Protein AF-A0A7W9SXB4-F1 (afdb_monomer)

Solvent-accessible surface area (backbone atoms only — not comparable to full-atom values): 10216 Å² total; per-residue (Å²): 132,55,75,73,52,50,55,53,51,52,50,51,41,53,49,27,53,49,42,27,51,48,43,42,49,39,32,66,69,48,56,73,70,57,39,52,51,47,62,62,47,45,58,58,42,48,54,51,48,51,50,50,50,53,53,47,55,59,29,51,79,67,71,66,68,54,71,78,66,48,54,40,52,52,51,33,55,48,26,56,58,49,22,56,50,50,24,51,55,49,48,52,51,48,54,61,71,47,39,69,61,52,48,51,44,54,53,22,58,76,68,74,44,91,70,87,63,81,87,46,81,78,41,50,75,46,72,45,81,90,44,90,59,42,41,37,40,36,35,75,48,52,67,50,90,74,66,42,47,42,29,43,33,39,37,73,56,71,61,42,64,78,74,41,71,53,42,73,80,35,80,38,68,49,80,74,53,98,50,33,29,41,32,32,119

Organism: Armatimonas rosea (NCBI:txid685828)

Foldseek 3Di:
DDPVVVVVLVVLLCLLVVQLVLLQCQLVQDPPVSLVVSVVSNVVSVVVLVVLVVVQVVVVVVVNDDPSSVVSNVSNVCSNVVSVVSSVVVVLVVCVVCVVLVVVVVVCVVVVHDHDPPVVVQWDWDQPPVDPQKTKTWDQRGRDVVRKTWIKIFGNDPVCCVPHCVCVVFVDWAASDDRIITTTD

Sequence (185 aa):
MTPRQVSKFVLAYVVTVGYTIVMFLFGFQPGVVLQLWLMLLFPALVCYFLFAVVSLVRRWKRREISPALLAPLAIGLFGLVFAGRLGHDQRERYFLSILPQCQNVVDAVRKKQPYDLSFWRGSGIRVDEDQPGKVEILFLWGGGFPVKHDVLVYLEDAEEWKTGQFRRSWPSGYKLVDHWYVVWD

Structure (mmCIF, N/CA/C/O backbone):
data_AF-A0A7W9SXB4-F1
#
_entry.id   AF-A0A7W9SXB4-F1
#
loop_
_atom_site.group_PDB
_atom_site.id
_atom_site.type_symbol
_atom_site.label_atom_id
_atom_site.label_alt_id
_atom_site.label_comp_id
_atom_site.label_asym_id
_atom_site.label_entity_id
_atom_site.label_seq_id
_atom_site.pdbx_PDB_ins_code
_atom_site.Cartn_x
_atom_site.Cartn_y
_atom_site.Cartn_z
_atom_site.occupancy
_atom_site.B_iso_or_equiv
_atom_site.auth_seq_id
_atom_site.auth_comp_id
_atom_site.auth_asym_id
_atom_site.auth_atom_id
_atom_site.pdbx_PDB_model_num
ATOM 1 N N . MET A 1 1 ? -20.898 10.780 36.016 1.00 57.31 1 MET A N 1
ATOM 2 C CA . MET A 1 1 ? -19.645 10.026 35.778 1.00 57.31 1 MET A CA 1
ATOM 3 C C . MET A 1 1 ? -18.653 10.383 36.867 1.00 57.31 1 MET A C 1
ATOM 5 O O . MET A 1 1 ? -18.520 11.559 37.171 1.00 57.31 1 MET A O 1
ATOM 9 N N . THR A 1 2 ? -17.976 9.405 37.464 1.00 72.19 2 THR A N 1
ATOM 10 C CA . THR A 1 2 ? -16.901 9.679 38.433 1.00 72.19 2 THR A CA 1
ATOM 11 C C . THR A 1 2 ? -15.610 10.103 37.708 1.00 72.19 2 THR A C 1
ATOM 13 O O . THR A 1 2 ? -15.424 9.716 36.550 1.00 72.19 2 THR A O 1
ATOM 16 N N . PRO A 1 3 ? -14.669 10.824 38.353 1.00 72.62 3 PRO A N 1
ATOM 17 C CA . PRO A 1 3 ? -13.394 11.228 37.732 1.00 72.62 3 PRO A CA 1
ATOM 18 C C . PRO A 1 3 ? -12.621 10.045 37.117 1.00 72.62 3 PRO A C 1
ATOM 20 O O . PRO A 1 3 ? -12.019 10.136 36.048 1.00 72.62 3 PRO A O 1
ATOM 23 N N . ARG A 1 4 ? -12.732 8.873 37.754 1.00 68.12 4 ARG A N 1
ATOM 24 C CA . ARG A 1 4 ? -12.134 7.606 37.313 1.00 68.12 4 ARG A CA 1
ATOM 25 C C . ARG A 1 4 ? -12.788 7.028 36.048 1.00 68.12 4 ARG A C 1
ATOM 27 O O . ARG A 1 4 ? -12.130 6.306 35.305 1.00 68.12 4 ARG A O 1
ATOM 34 N N . GLN A 1 5 ? -14.071 7.306 35.805 1.00 64.69 5 GLN A N 1
ATOM 35 C CA . GLN A 1 5 ? -14.781 6.917 34.577 1.00 64.69 5 GLN A CA 1
ATOM 36 C C . GLN A 1 5 ? -14.432 7.847 33.410 1.00 64.69 5 GLN A C 1
ATOM 38 O O . GLN A 1 5 ? -14.244 7.358 32.299 1.00 64.69 5 GLN A O 1
ATOM 43 N N . VAL A 1 6 ? -14.271 9.149 33.673 1.00 69.12 6 VAL A N 1
ATOM 44 C CA . VAL A 1 6 ? -13.842 10.139 32.670 1.00 69.12 6 VAL A CA 1
ATOM 45 C C . VAL A 1 6 ? -12.430 9.823 32.170 1.00 69.12 6 VAL A C 1
ATOM 47 O O . VAL A 1 6 ? -12.222 9.720 30.968 1.00 69.12 6 VAL A O 1
ATOM 50 N N . SER A 1 7 ? -11.483 9.548 33.073 1.00 71.31 7 SER A N 1
ATOM 51 C CA . SER A 1 7 ? -10.105 9.181 32.704 1.00 71.31 7 SER A CA 1
ATOM 52 C C . SER A 1 7 ? -10.030 7.928 31.813 1.00 71.31 7 SER A C 1
ATOM 54 O O . SER A 1 7 ? -9.315 7.918 30.813 1.00 71.31 7 SER A O 1
ATOM 56 N N . LYS A 1 8 ? -10.826 6.889 32.110 1.00 68.81 8 LYS A N 1
ATOM 57 C CA . LYS A 1 8 ? -10.895 5.667 31.285 1.00 68.81 8 LYS A CA 1
ATOM 58 C C . LYS A 1 8 ? -11.505 5.920 29.907 1.00 68.81 8 LYS A C 1
ATOM 60 O O . LYS A 1 8 ? -11.070 5.316 28.933 1.00 68.81 8 LYS A O 1
ATOM 65 N N . PHE A 1 9 ? -12.509 6.790 29.836 1.00 68.88 9 PHE A N 1
ATOM 66 C CA . PHE A 1 9 ? -13.157 7.168 28.584 1.00 68.88 9 PHE A CA 1
ATOM 67 C C . PHE A 1 9 ? -12.217 7.979 27.683 1.00 68.88 9 PHE A C 1
ATOM 69 O O . PHE A 1 9 ? -12.062 7.648 26.511 1.00 68.88 9 PHE A O 1
ATOM 76 N N . VAL A 1 10 ? -11.523 8.973 28.247 1.00 75.31 10 VAL A N 1
ATOM 77 C CA . VAL A 1 10 ? -10.520 9.774 27.530 1.00 75.31 10 VAL A CA 1
ATOM 78 C C . VAL A 1 10 ? -9.392 8.886 27.006 1.00 75.31 10 VAL A C 1
ATOM 80 O O . VAL A 1 10 ? -9.040 8.987 25.836 1.00 75.31 10 VAL A O 1
ATOM 83 N N . LEU A 1 11 ? -8.879 7.960 27.823 1.00 77.25 11 LEU A N 1
ATOM 84 C CA .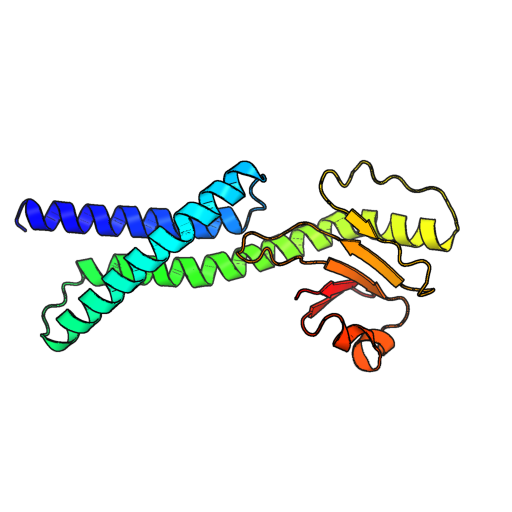 LEU A 1 11 ? -7.832 7.030 27.395 1.00 77.25 11 LEU A CA 1
ATOM 85 C C . LEU A 1 11 ? -8.291 6.141 26.228 1.00 77.25 11 LEU A C 1
ATOM 87 O O . LEU A 1 11 ? -7.573 6.017 25.241 1.00 77.25 11 LEU A O 1
ATOM 91 N N . ALA A 1 12 ? -9.494 5.564 26.304 1.00 70.44 12 ALA A N 1
ATOM 92 C CA . ALA A 1 12 ? -10.036 4.738 25.225 1.00 70.44 12 ALA A CA 1
ATOM 93 C C . ALA A 1 12 ? -10.213 5.534 23.922 1.00 70.44 12 ALA A C 1
ATOM 95 O O . ALA A 1 12 ? -9.923 5.021 22.841 1.00 70.44 12 ALA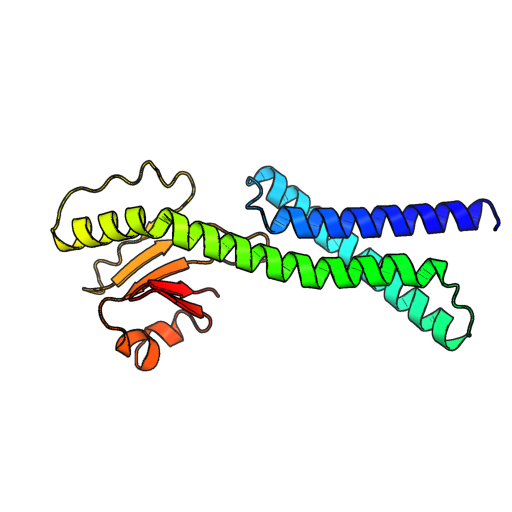 A O 1
ATOM 96 N N . TYR A 1 13 ? -10.648 6.791 24.023 1.00 75.81 13 TYR A N 1
ATOM 97 C CA . TYR A 1 13 ? -10.804 7.674 22.872 1.00 75.81 13 TYR A CA 1
ATOM 98 C C . TYR A 1 13 ? -9.453 8.033 22.243 1.00 75.81 13 TYR A C 1
ATOM 100 O O . TYR A 1 13 ? -9.283 7.866 21.040 1.00 75.81 13 TYR A O 1
ATOM 108 N N . VAL A 1 14 ? -8.468 8.436 23.054 1.00 79.25 14 VAL A N 1
ATOM 109 C CA . VAL A 1 14 ? -7.103 8.742 22.595 1.00 79.25 14 VAL A CA 1
ATOM 110 C C . VAL A 1 14 ? -6.464 7.530 21.924 1.00 79.25 14 VAL A C 1
ATOM 112 O O . VAL A 1 14 ? -5.887 7.667 20.852 1.00 79.25 14 VAL A O 1
ATOM 115 N N . VAL A 1 15 ? -6.609 6.336 22.505 1.00 74.56 15 VAL A N 1
ATOM 116 C CA . VAL A 1 15 ? -6.057 5.107 21.918 1.00 74.56 15 VAL A CA 1
ATOM 117 C C . VAL A 1 15 ? -6.756 4.747 20.610 1.00 74.56 15 VAL A C 1
ATOM 119 O O . VAL A 1 15 ? -6.087 4.371 19.657 1.00 74.56 15 VAL A O 1
ATOM 122 N N . THR A 1 16 ? -8.077 4.898 20.528 1.00 71.44 16 THR A N 1
ATOM 123 C CA . THR A 1 16 ? -8.828 4.618 19.295 1.00 71.44 16 THR A CA 1
ATOM 124 C C . THR A 1 16 ? -8.459 5.601 18.187 1.00 71.44 16 THR A C 1
ATOM 126 O O . THR A 1 16 ? -8.175 5.190 17.068 1.00 71.44 16 THR A O 1
ATOM 129 N N . VAL A 1 17 ? -8.437 6.900 18.487 1.00 75.44 17 VAL A N 1
ATOM 130 C CA . VAL A 1 17 ? -8.060 7.933 17.516 1.00 75.44 17 VAL A CA 1
ATOM 131 C C . VAL A 1 17 ? -6.601 7.759 17.100 1.00 75.44 17 VAL A C 1
ATOM 133 O O . VAL A 1 17 ? -6.305 7.800 15.910 1.00 75.44 17 VAL A O 1
ATOM 136 N N . GLY A 1 18 ? -5.704 7.488 18.052 1.00 72.12 18 GLY A N 1
ATOM 137 C CA . GLY A 1 18 ? -4.302 7.177 17.782 1.00 72.12 18 GLY A CA 1
ATOM 138 C C . GLY A 1 18 ? -4.143 5.939 16.901 1.00 72.12 18 GLY A C 1
ATOM 139 O O . GLY A 1 18 ? -3.409 5.988 15.923 1.00 72.12 18 GLY A O 1
ATOM 140 N N . TYR A 1 19 ? -4.890 4.867 17.180 1.00 70.06 19 TYR A N 1
ATOM 141 C CA . TYR A 1 19 ? -4.966 3.672 16.339 1.00 70.06 19 TYR A CA 1
ATOM 142 C C . TYR A 1 19 ? -5.404 4.000 14.917 1.00 70.06 19 TYR A C 1
ATOM 144 O O . TYR A 1 19 ? -4.712 3.628 13.973 1.00 70.06 19 TYR A O 1
ATOM 152 N N . THR A 1 20 ? -6.492 4.748 14.755 1.00 67.56 20 THR A N 1
ATOM 153 C CA . THR A 1 20 ? -6.984 5.155 13.441 1.00 67.56 20 THR A CA 1
ATOM 154 C C . THR A 1 20 ? -5.935 5.984 12.701 1.00 67.56 20 THR A C 1
ATOM 156 O O . THR A 1 20 ? -5.593 5.642 11.575 1.00 67.56 20 THR A O 1
ATOM 159 N N . ILE A 1 21 ? -5.343 7.005 13.330 1.00 73.69 21 IL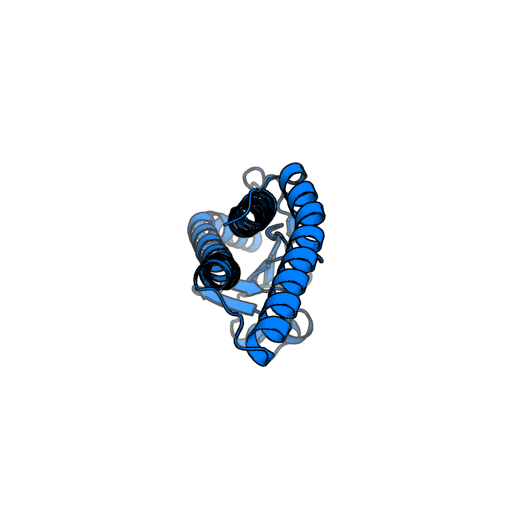E A N 1
ATOM 160 C CA . ILE A 1 21 ? -4.279 7.826 12.724 1.00 73.69 21 ILE A CA 1
ATOM 161 C C . ILE A 1 21 ? -3.088 6.961 12.298 1.00 73.69 21 ILE A C 1
ATOM 163 O O . ILE A 1 21 ? -2.594 7.114 11.186 1.00 73.69 21 ILE A O 1
ATOM 167 N N . VAL A 1 22 ? -2.651 6.025 13.144 1.00 69.56 22 VAL A N 1
ATOM 168 C CA . VAL A 1 22 ? -1.564 5.087 12.827 1.00 69.56 22 VAL A CA 1
ATOM 169 C C . VAL A 1 22 ? -1.923 4.218 11.619 1.00 69.56 22 VAL A C 1
ATOM 171 O O . VAL A 1 22 ? -1.093 4.083 10.722 1.00 69.56 22 VAL A O 1
ATOM 174 N N . MET A 1 23 ? -3.155 3.690 11.541 1.00 65.56 23 MET A N 1
ATOM 175 C CA . MET A 1 23 ? -3.626 2.950 10.359 1.00 65.56 23 MET A CA 1
ATOM 176 C C . MET A 1 23 ? -3.567 3.815 9.100 1.00 65.56 23 MET A C 1
ATOM 178 O O . MET A 1 23 ? -3.090 3.367 8.062 1.00 65.56 23 MET A O 1
ATOM 182 N N . PHE A 1 24 ? -4.048 5.057 9.190 1.00 67.12 24 PHE A N 1
ATOM 183 C CA . PHE A 1 24 ? -4.023 5.991 8.072 1.00 67.12 24 PHE A CA 1
ATOM 184 C C . PHE A 1 24 ? -2.590 6.245 7.613 1.00 67.12 24 PHE A C 1
ATOM 186 O O . PHE A 1 24 ? -2.313 6.087 6.432 1.00 67.12 24 PHE A O 1
ATOM 193 N N . LEU A 1 25 ? -1.672 6.566 8.528 1.00 67.50 25 LEU A N 1
ATOM 194 C CA . LEU A 1 25 ? -0.274 6.860 8.203 1.00 67.50 25 LEU A CA 1
ATOM 195 C C . LEU A 1 25 ? 0.443 5.689 7.523 1.00 67.50 25 LEU A C 1
ATOM 197 O O . LEU A 1 25 ? 1.275 5.926 6.652 1.00 67.50 25 LEU A O 1
ATOM 201 N N . PHE A 1 26 ? 0.096 4.442 7.849 1.00 64.19 26 PHE A N 1
ATOM 202 C CA . PHE A 1 26 ? 0.609 3.279 7.120 1.00 64.19 26 PHE A CA 1
ATOM 203 C C . PHE A 1 26 ? 0.211 3.258 5.638 1.00 64.19 26 PHE A C 1
ATOM 205 O O . PHE A 1 26 ? 0.968 2.738 4.819 1.00 64.19 26 PHE A O 1
ATOM 212 N N . GLY A 1 27 ? -0.934 3.843 5.280 1.00 59.16 27 GLY A N 1
ATOM 213 C CA . GLY A 1 27 ? -1.400 3.942 3.898 1.00 59.16 27 GLY A CA 1
ATOM 214 C C . GLY A 1 27 ? -0.626 4.943 3.029 1.00 59.16 27 GLY A C 1
ATOM 215 O O . GLY A 1 27 ? -0.679 4.827 1.811 1.00 59.16 27 GLY A O 1
ATOM 216 N N . PHE A 1 28 ? 0.121 5.886 3.621 1.00 63.34 28 PHE A N 1
ATOM 217 C CA . PHE A 1 28 ? 0.757 7.019 2.919 1.00 63.34 28 PHE A CA 1
ATOM 218 C C . PHE A 1 28 ? 2.265 6.846 2.652 1.00 63.34 28 PHE A C 1
ATOM 220 O O . PHE A 1 28 ? 2.982 7.837 2.547 1.00 63.34 28 PHE A O 1
ATOM 227 N N . GLN A 1 29 ? 2.769 5.611 2.554 1.00 59.72 29 GLN A N 1
ATOM 228 C CA . GLN A 1 29 ? 4.203 5.341 2.336 1.00 59.72 29 GLN A CA 1
ATOM 229 C C . GLN A 1 29 ? 5.100 6.068 3.370 1.00 59.72 29 GLN A C 1
ATOM 231 O O . GLN A 1 29 ?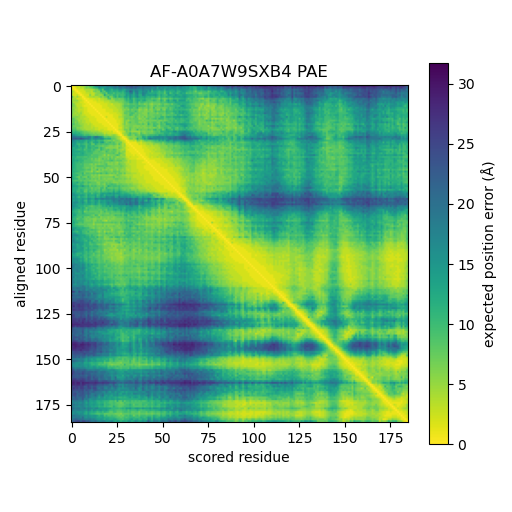 5.927 6.912 3.015 1.00 59.72 29 GLN A O 1
ATOM 236 N N . PRO A 1 30 ? 4.925 5.794 4.677 1.00 57.44 30 PRO A N 1
ATOM 237 C CA . PRO A 1 30 ? 5.721 6.450 5.703 1.00 57.44 30 PRO A CA 1
ATOM 238 C C . PRO A 1 30 ? 7.204 6.137 5.476 1.00 57.44 30 PRO A C 1
ATOM 240 O O . PRO A 1 30 ? 7.561 4.993 5.203 1.00 57.44 30 PRO A O 1
ATOM 243 N N . GLY A 1 31 ? 8.081 7.137 5.610 1.00 60.78 31 GLY A N 1
ATOM 244 C CA . GLY A 1 31 ? 9.525 6.893 5.555 1.00 60.78 31 GLY A CA 1
ATOM 245 C C . GLY A 1 31 ? 9.947 5.813 6.563 1.00 60.78 31 GLY A C 1
ATOM 246 O O . GLY A 1 31 ? 9.297 5.651 7.596 1.00 60.78 31 GLY A O 1
ATOM 247 N N . VAL A 1 32 ? 11.049 5.102 6.292 1.00 61.50 32 VAL A N 1
ATOM 248 C CA . VAL A 1 32 ? 11.501 3.904 7.040 1.00 61.50 32 VAL A CA 1
ATOM 249 C C . VAL A 1 32 ? 11.417 4.068 8.565 1.00 61.50 32 VAL A C 1
ATOM 251 O O . VAL A 1 32 ? 10.932 3.186 9.268 1.00 61.50 32 VAL A O 1
ATOM 254 N N . VAL A 1 33 ? 11.836 5.222 9.091 1.00 64.75 33 VAL A N 1
ATOM 255 C CA . VAL A 1 33 ? 11.798 5.517 10.533 1.00 64.75 33 VAL A CA 1
ATOM 256 C C . VAL A 1 33 ? 10.365 5.588 11.064 1.00 64.75 33 VAL A C 1
ATOM 258 O O . VAL A 1 33 ? 10.051 4.972 12.080 1.00 64.75 33 VAL A O 1
ATOM 261 N N . LEU A 1 34 ? 9.485 6.319 10.377 1.00 68.81 34 LEU A N 1
ATOM 262 C CA . LEU A 1 34 ? 8.077 6.421 10.756 1.00 68.81 34 LEU A CA 1
ATOM 263 C C . LEU A 1 34 ? 7.399 5.051 10.645 1.00 68.81 34 LEU A C 1
ATOM 265 O O . LEU A 1 34 ? 6.645 4.673 11.532 1.00 68.81 34 LEU A O 1
ATOM 269 N N . GLN A 1 35 ? 7.728 4.270 9.618 1.00 66.31 35 GLN A N 1
ATOM 270 C CA . GLN A 1 35 ? 7.225 2.912 9.451 1.00 66.31 35 GLN A CA 1
ATOM 271 C C . GLN A 1 35 ? 7.597 2.005 10.633 1.00 66.31 35 GLN A C 1
ATOM 273 O O . GLN A 1 35 ? 6.718 1.342 11.179 1.00 66.31 35 GLN A O 1
ATOM 278 N N . LEU A 1 36 ? 8.857 2.019 11.082 1.00 67.75 36 LEU A N 1
ATOM 279 C CA . LEU A 1 36 ? 9.300 1.245 12.249 1.00 67.75 36 LEU A CA 1
ATOM 280 C C . LEU A 1 36 ? 8.550 1.649 13.527 1.00 67.75 36 LEU A C 1
ATOM 282 O O . LEU A 1 36 ? 8.108 0.785 14.286 1.00 67.75 36 LEU A O 1
ATOM 286 N N . TRP A 1 37 ? 8.344 2.950 13.745 1.00 70.12 37 TRP A N 1
ATOM 287 C CA . TRP A 1 37 ? 7.546 3.441 14.872 1.00 70.12 37 TRP A CA 1
ATOM 288 C C . TRP A 1 37 ? 6.101 2.958 14.813 1.00 70.12 37 TRP A C 1
ATOM 290 O O . TRP A 1 37 ? 5.573 2.454 15.805 1.00 70.12 37 TRP A O 1
ATOM 300 N N . LEU A 1 38 ? 5.465 3.071 13.648 1.00 70.06 38 LEU A N 1
ATOM 301 C CA . LEU A 1 38 ? 4.101 2.598 13.453 1.00 70.06 38 LEU A CA 1
ATOM 30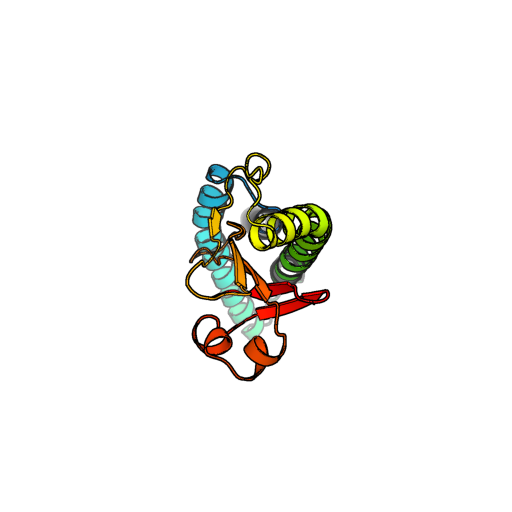2 C C . LEU A 1 38 ? 4.015 1.075 13.666 1.00 70.06 38 LEU A C 1
ATOM 304 O O . LEU A 1 38 ? 3.050 0.607 14.263 1.00 70.06 38 LEU A O 1
ATOM 308 N N . MET A 1 39 ? 5.033 0.303 13.262 1.00 68.25 39 MET A N 1
ATOM 309 C CA . MET A 1 39 ? 5.101 -1.153 13.475 1.00 68.25 39 MET A CA 1
ATOM 310 C C . MET A 1 39 ? 5.243 -1.539 14.948 1.00 68.25 39 MET A C 1
ATOM 312 O O . MET A 1 39 ? 4.698 -2.561 15.349 1.00 68.25 39 MET A O 1
ATOM 316 N N . LEU A 1 40 ? 5.927 -0.737 15.765 1.00 73.38 40 LEU A N 1
ATOM 317 C CA . LEU A 1 40 ? 5.994 -0.949 17.216 1.00 73.38 40 LEU A CA 1
ATOM 318 C C . LEU A 1 40 ? 4.680 -0.570 17.910 1.00 73.38 40 LEU A C 1
ATOM 320 O O . LEU A 1 40 ? 4.238 -1.247 18.839 1.00 73.38 40 LEU A O 1
ATOM 324 N N . LEU A 1 41 ? 4.040 0.507 17.454 1.00 73.44 41 LEU A N 1
ATOM 325 C CA . LEU A 1 41 ? 2.795 1.008 18.035 1.00 73.44 41 LEU A CA 1
ATOM 326 C C . LEU A 1 41 ? 1.589 0.143 17.660 1.00 73.44 41 LEU A C 1
ATOM 328 O O . LEU A 1 41 ? 0.685 -0.037 18.475 1.00 73.44 41 LEU A O 1
ATOM 332 N N . PHE A 1 42 ? 1.575 -0.425 16.456 1.00 72.00 42 PHE A N 1
ATOM 333 C CA . PHE A 1 42 ? 0.450 -1.194 15.933 1.00 72.00 42 PHE A CA 1
ATOM 334 C C . PHE A 1 42 ? 0.051 -2.378 16.832 1.00 72.00 42 PHE A C 1
ATOM 336 O O . PHE A 1 42 ? -1.112 -2.421 17.233 1.00 72.00 42 PHE A O 1
ATOM 343 N N . PRO A 1 43 ? 0.954 -3.293 17.244 1.00 73.31 43 PRO A N 1
ATOM 344 C CA . PRO A 1 43 ? 0.604 -4.400 18.130 1.00 73.31 43 PRO A CA 1
ATOM 345 C C . PRO A 1 43 ? 0.063 -3.921 19.475 1.00 73.31 43 PRO A C 1
ATOM 347 O O . PRO A 1 43 ? -0.915 -4.472 19.972 1.00 73.31 43 PRO A O 1
ATOM 350 N N . ALA A 1 44 ? 0.657 -2.872 20.053 1.00 76.12 44 ALA A N 1
ATOM 351 C CA . ALA A 1 44 ? 0.206 -2.317 21.326 1.00 76.12 44 ALA A CA 1
ATOM 352 C C . ALA A 1 44 ? -1.227 -1.770 21.220 1.00 76.12 44 ALA A C 1
ATOM 354 O O . ALA A 1 44 ? -2.073 -2.047 22.075 1.00 76.12 44 ALA A O 1
ATOM 355 N N . LEU A 1 45 ? -1.518 -1.051 20.134 1.00 73.12 45 LEU A N 1
ATOM 356 C CA . LEU A 1 45 ? -2.837 -0.492 19.859 1.00 73.12 45 LEU A CA 1
ATOM 357 C C . LEU A 1 45 ? -3.864 -1.588 19.535 1.00 73.12 45 LEU A C 1
ATOM 359 O O . LEU A 1 45 ? -4.983 -1.526 20.040 1.00 73.12 45 LEU A O 1
ATOM 363 N N . VAL A 1 46 ? -3.485 -2.628 18.784 1.00 75.56 46 VAL A N 1
ATOM 364 C CA . VAL A 1 46 ? -4.344 -3.791 18.497 1.00 75.56 46 VAL A CA 1
ATOM 365 C C . VAL A 1 46 ? -4.655 -4.578 19.767 1.00 75.56 46 VAL A C 1
ATOM 367 O O . VAL A 1 46 ? -5.818 -4.881 20.021 1.00 75.56 46 VAL A O 1
ATOM 370 N N . CYS A 1 47 ? -3.660 -4.872 20.607 1.00 80.94 47 CYS A N 1
ATOM 371 C CA . CYS A 1 47 ? -3.868 -5.556 21.885 1.00 80.94 47 CYS A CA 1
ATOM 372 C C . CYS A 1 47 ? -4.826 -4.772 22.788 1.00 80.94 47 CYS A C 1
ATOM 374 O O . CYS A 1 47 ? -5.745 -5.349 23.376 1.00 80.94 47 CYS A O 1
ATOM 376 N N . TYR A 1 48 ? -4.655 -3.450 22.864 1.00 77.38 48 TYR A N 1
ATOM 377 C CA . TYR A 1 48 ? -5.559 -2.592 23.623 1.00 77.38 48 TYR A CA 1
ATOM 378 C C . TYR A 1 48 ? -6.971 -2.572 23.025 1.00 77.38 48 TYR A C 1
ATOM 380 O O . TYR A 1 48 ? -7.957 -2.680 23.757 1.00 77.38 48 TYR A O 1
ATOM 388 N N . PHE A 1 49 ? -7.085 -2.482 21.699 1.00 74.50 49 PHE A N 1
ATOM 389 C CA . PHE A 1 49 ? -8.363 -2.519 20.997 1.00 74.50 49 PHE A CA 1
ATOM 390 C C . PHE A 1 49 ? -9.101 -3.845 21.235 1.00 74.50 49 PHE A C 1
ATOM 392 O O . PHE A 1 49 ? -10.270 -3.838 21.617 1.00 74.50 49 PHE A O 1
ATOM 399 N N . LEU A 1 50 ? -8.414 -4.985 21.121 1.00 79.94 50 LEU A N 1
ATOM 400 C CA . LEU A 1 50 ? -8.973 -6.306 21.422 1.00 79.94 50 LEU A CA 1
ATOM 401 C C . LEU A 1 50 ? -9.408 -6.414 22.885 1.00 79.94 50 LEU A C 1
ATOM 403 O O . LEU A 1 50 ? -10.496 -6.915 23.175 1.00 79.94 50 LEU A O 1
ATOM 407 N N . PHE A 1 51 ? -8.609 -5.896 23.817 1.00 81.19 51 PHE A N 1
ATOM 408 C CA . PHE A 1 51 ? -8.988 -5.836 25.226 1.00 81.19 51 PHE A CA 1
ATOM 409 C C . PHE A 1 51 ? -10.261 -4.999 25.444 1.00 81.19 51 PHE A C 1
ATOM 411 O O . PHE A 1 51 ? -11.141 -5.397 26.219 1.00 81.19 51 PHE A O 1
ATOM 418 N N . ALA A 1 52 ? -10.395 -3.870 24.742 1.00 77.44 52 ALA A N 1
ATOM 419 C CA . ALA A 1 52 ? -11.588 -3.031 24.775 1.00 77.44 52 ALA A CA 1
ATOM 420 C C . ALA A 1 52 ? -12.814 -3.759 24.194 1.00 77.44 52 ALA A C 1
ATOM 422 O O . ALA A 1 52 ? -13.868 -3.757 24.834 1.00 77.44 52 ALA A O 1
ATOM 423 N N . VAL A 1 53 ? -12.668 -4.460 23.060 1.00 78.00 53 VAL A N 1
ATOM 424 C CA . VAL A 1 53 ? -13.714 -5.312 22.462 1.00 78.00 53 VAL A CA 1
ATOM 425 C C . VAL A 1 53 ? -14.164 -6.389 23.447 1.00 78.00 53 VAL A C 1
ATOM 427 O O . VAL A 1 53 ? -15.354 -6.502 23.737 1.00 78.00 53 VAL A O 1
ATOM 430 N N . VAL A 1 54 ? -13.233 -7.156 24.020 1.00 82.56 54 VAL A N 1
ATOM 431 C CA . VAL A 1 54 ? -13.549 -8.235 24.973 1.00 82.56 54 VAL A CA 1
ATOM 432 C C . VAL A 1 54 ? -14.259 -7.682 26.207 1.00 82.56 54 VAL A C 1
ATOM 434 O O . VAL A 1 54 ? -15.250 -8.250 26.674 1.00 82.56 54 VAL A O 1
ATOM 437 N N . SER A 1 55 ? -13.782 -6.553 26.729 1.00 77.06 55 SER A N 1
ATOM 438 C CA . SER A 1 55 ? -14.403 -5.869 27.864 1.00 77.06 55 SER A CA 1
ATOM 439 C C . SER A 1 55 ? -15.825 -5.412 27.541 1.00 77.06 55 SER A C 1
ATOM 441 O O . SER A 1 55 ? -16.723 -5.572 28.372 1.00 77.06 55 SER A O 1
ATOM 443 N N . LEU A 1 56 ? -16.050 -4.893 26.333 1.00 73.81 56 LEU A N 1
ATOM 444 C CA . LEU A 1 56 ? -17.371 -4.496 25.866 1.00 73.81 56 LEU A CA 1
ATOM 445 C C . LEU A 1 56 ? -18.299 -5.704 25.716 1.00 73.81 56 LEU A C 1
ATOM 447 O O . LEU A 1 56 ? -19.411 -5.659 26.228 1.00 73.81 56 LEU A O 1
ATOM 451 N N . VAL A 1 57 ? -17.847 -6.803 25.105 1.00 79.00 57 VAL A N 1
ATOM 452 C CA . VAL A 1 57 ? -18.640 -8.038 24.947 1.00 79.00 57 VAL A CA 1
ATOM 453 C C . VAL A 1 57 ? -19.057 -8.604 26.307 1.00 79.00 57 VAL A C 1
ATOM 455 O O . VAL A 1 57 ? -20.205 -9.011 26.497 1.00 79.00 57 VAL A O 1
ATOM 458 N N . ARG A 1 58 ? -18.159 -8.583 27.300 1.00 78.44 58 ARG A N 1
ATOM 459 C CA . ARG A 1 58 ? -18.485 -8.997 28.676 1.00 78.44 58 ARG A CA 1
ATOM 460 C C . ARG A 1 58 ? -19.558 -8.107 29.310 1.00 78.44 58 ARG A C 1
ATOM 462 O O . ARG A 1 58 ? -20.431 -8.626 30.001 1.00 78.44 58 ARG A O 1
ATOM 469 N N . ARG A 1 59 ? -19.521 -6.793 29.065 1.00 74.88 59 ARG A N 1
ATOM 470 C CA . ARG A 1 59 ? -20.538 -5.837 29.545 1.00 74.88 59 ARG A CA 1
ATOM 471 C C . ARG A 1 59 ? -21.848 -5.917 28.767 1.00 74.88 59 ARG A C 1
ATOM 473 O O . ARG A 1 59 ? -22.904 -5.748 29.368 1.00 74.88 59 ARG A O 1
ATOM 480 N N . TRP A 1 60 ? -21.796 -6.266 27.480 1.00 73.31 60 TRP A N 1
ATOM 481 C CA . TRP A 1 60 ? -22.972 -6.562 26.659 1.00 73.31 60 TRP A CA 1
ATOM 482 C C . TRP A 1 60 ? -23.798 -7.678 27.278 1.00 73.31 60 TRP A C 1
ATOM 484 O O . TRP A 1 60 ? -25.000 -7.523 27.482 1.00 73.31 60 TRP A O 1
ATOM 494 N N . LYS A 1 61 ? -23.139 -8.776 27.672 1.00 70.69 61 LYS A N 1
ATOM 495 C CA . LYS A 1 61 ? -23.797 -9.899 28.357 1.00 70.69 61 LYS A CA 1
ATOM 496 C C . LYS A 1 61 ? -24.468 -9.497 29.675 1.00 70.69 61 LYS A C 1
ATOM 498 O O . LYS A 1 61 ? -25.408 -10.159 30.094 1.00 70.69 61 LYS A O 1
ATOM 503 N N . ARG A 1 62 ? -24.015 -8.410 30.306 1.00 78.25 62 ARG A N 1
ATOM 504 C CA . ARG A 1 62 ? -24.583 -7.859 31.546 1.00 78.25 62 ARG A CA 1
ATOM 505 C C . ARG A 1 62 ? -25.610 -6.742 31.310 1.00 78.25 62 ARG A C 1
ATOM 507 O O . ARG A 1 62 ? -26.140 -6.218 32.277 1.00 78.25 62 ARG A O 1
ATOM 514 N N . ARG A 1 63 ? -25.907 -6.383 30.050 1.00 71.81 63 ARG A N 1
ATOM 515 C CA . ARG A 1 63 ? -26.745 -5.228 29.650 1.00 71.81 63 ARG A CA 1
ATOM 516 C C . ARG A 1 63 ? -26.246 -3.866 30.167 1.00 71.81 63 ARG A C 1
ATOM 518 O O . ARG A 1 63 ? -26.996 -2.900 30.204 1.00 71.81 63 ARG A O 1
ATOM 525 N N . GLU A 1 64 ? -24.961 -3.756 30.496 1.00 72.12 64 GLU A N 1
ATOM 526 C CA . GLU A 1 64 ? -24.335 -2.547 31.058 1.00 72.12 64 GLU A CA 1
ATOM 527 C C . GLU A 1 64 ? -23.589 -1.728 29.987 1.00 72.12 64 GLU A C 1
ATOM 529 O O . GLU A 1 64 ? -22.461 -1.265 30.199 1.00 72.12 64 GLU A O 1
ATOM 534 N N . ILE A 1 65 ? -24.159 -1.587 28.788 1.00 66.81 65 ILE A N 1
ATOM 535 C CA . ILE A 1 65 ? -23.482 -0.852 27.713 1.00 66.81 65 ILE A CA 1
ATOM 536 C C . ILE A 1 65 ? -23.924 0.594 27.707 1.00 66.81 65 ILE A C 1
ATOM 538 O O . ILE A 1 65 ? -25.067 0.922 27.406 1.00 66.81 65 ILE A O 1
ATOM 542 N N . SER A 1 66 ? -22.964 1.471 27.972 1.00 66.94 66 SER A N 1
ATOM 543 C CA . SER A 1 66 ? -23.115 2.885 27.676 1.00 66.94 66 SER A CA 1
ATOM 544 C C . SER A 1 66 ? -22.841 3.132 26.184 1.00 66.94 66 SER A C 1
ATOM 546 O O . SER A 1 66 ? -21.808 2.666 25.692 1.00 66.94 66 SER A O 1
ATOM 548 N N . PRO A 1 67 ? -23.678 3.920 25.481 1.00 67.31 67 PRO A N 1
ATOM 549 C CA . PRO A 1 67 ? -23.406 4.409 24.123 1.00 67.31 67 PRO A CA 1
ATOM 550 C C . PRO A 1 67 ? -22.018 5.049 23.971 1.00 67.31 67 PRO A C 1
ATOM 552 O O . PRO A 1 67 ? -21.386 4.939 22.923 1.00 67.31 67 PRO A O 1
ATOM 555 N N . ALA A 1 68 ? -21.491 5.632 25.051 1.00 64.81 68 ALA A N 1
ATOM 556 C CA . ALA A 1 68 ? -20.149 6.199 25.099 1.00 64.81 68 ALA A CA 1
ATOM 557 C C . ALA A 1 68 ? -19.039 5.159 24.833 1.0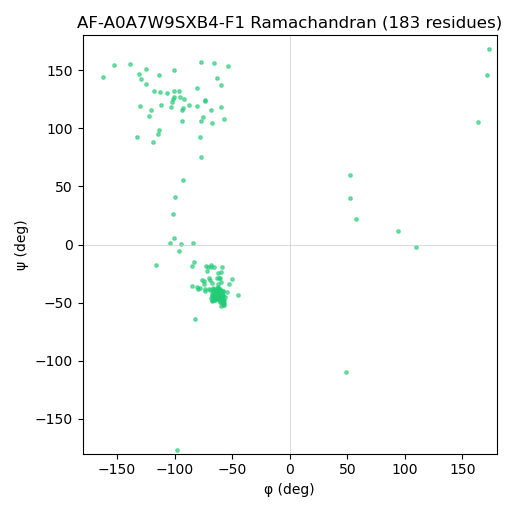0 64.81 68 ALA A C 1
ATOM 559 O O . ALA A 1 68 ? -17.996 5.501 24.297 1.00 64.81 68 ALA A O 1
ATOM 560 N N . LEU A 1 69 ? -19.235 3.877 25.154 1.00 65.50 69 LEU A N 1
ATOM 561 C CA . LEU A 1 69 ? -18.239 2.831 24.875 1.00 65.50 69 LEU A CA 1
ATOM 562 C C . LEU A 1 69 ? -18.343 2.261 23.453 1.00 65.50 69 LEU A C 1
ATOM 564 O O . LEU A 1 69 ? -17.384 1.664 22.971 1.00 65.50 69 LEU A O 1
ATOM 568 N N . LEU A 1 70 ? -19.483 2.451 22.783 1.00 70.12 70 LEU A N 1
ATOM 569 C CA . LEU A 1 70 ? -19.711 1.975 21.417 1.00 70.12 70 LEU A CA 1
ATOM 570 C C . LEU A 1 70 ? -19.088 2.905 20.372 1.00 70.12 70 LEU A C 1
ATOM 572 O O . LEU A 1 70 ? -18.548 2.420 19.382 1.00 70.12 70 LEU A O 1
ATOM 576 N N . ALA A 1 71 ? -19.118 4.222 20.602 1.00 70.81 71 ALA A N 1
ATOM 577 C CA . ALA A 1 71 ? -18.610 5.202 19.642 1.00 70.81 71 ALA A CA 1
ATOM 578 C C . ALA A 1 71 ? -17.102 5.051 19.326 1.00 70.81 71 ALA A C 1
ATOM 580 O O . ALA A 1 71 ? -16.764 4.983 18.146 1.00 70.81 71 ALA A O 1
ATOM 581 N N . PRO A 1 72 ? -16.187 4.905 20.309 1.00 68.31 72 PRO A N 1
ATOM 582 C CA . PRO A 1 72 ? -14.775 4.658 20.021 1.00 68.31 72 PRO A CA 1
ATOM 583 C C . PRO A 1 72 ? -14.585 3.332 19.280 1.00 68.31 72 PRO A C 1
ATOM 585 O O . PRO A 1 72 ? -13.839 3.259 18.314 1.00 68.31 72 PRO A O 1
ATOM 588 N N . LEU A 1 73 ? -15.319 2.282 19.656 1.00 73.31 73 LEU A N 1
ATOM 589 C CA . LEU A 1 73 ? -15.188 0.996 18.980 1.00 73.31 73 LEU A CA 1
ATOM 590 C C . LEU A 1 73 ? -15.603 1.072 17.504 1.00 73.31 73 LEU A C 1
ATOM 592 O O . LEU A 1 73 ? -14.890 0.561 16.643 1.00 73.31 73 LEU A O 1
ATOM 596 N N . ALA A 1 74 ? -16.717 1.743 17.210 1.00 77.00 74 ALA A N 1
ATOM 597 C CA . ALA A 1 74 ? -17.177 1.961 15.843 1.00 77.00 74 ALA A CA 1
ATOM 598 C C . ALA A 1 74 ? -16.158 2.769 15.023 1.00 77.00 74 ALA A C 1
ATOM 600 O O . ALA A 1 74 ? -15.866 2.400 13.889 1.00 77.00 74 ALA A O 1
ATOM 601 N N . ILE A 1 75 ? -15.563 3.814 15.610 1.00 76.38 75 ILE A N 1
ATOM 602 C CA . ILE A 1 75 ? -14.510 4.617 14.969 1.00 76.38 75 ILE A CA 1
ATOM 603 C C . ILE A 1 75 ? -13.258 3.772 14.693 1.00 76.38 75 ILE A C 1
ATOM 605 O O . ILE A 1 75 ? -12.678 3.885 13.617 1.00 76.38 75 ILE A O 1
ATOM 609 N N . GLY A 1 76 ? -12.849 2.911 15.630 1.00 71.19 76 GLY A N 1
ATOM 610 C CA . GLY A 1 76 ? -11.695 2.027 15.452 1.00 71.19 76 GLY A CA 1
ATOM 611 C C . GLY A 1 76 ? -11.921 0.972 14.365 1.00 71.19 76 GLY A C 1
ATOM 612 O O . GLY A 1 76 ? -11.062 0.781 13.507 1.00 71.19 76 GLY A O 1
ATOM 613 N N . LEU A 1 77 ? -13.102 0.340 14.343 1.00 75.50 77 LEU A N 1
ATOM 614 C CA . LEU A 1 77 ? -13.482 -0.610 13.288 1.00 75.50 77 LEU A CA 1
ATOM 615 C C . LEU A 1 77 ? -13.570 0.067 11.917 1.00 75.50 77 LEU A C 1
ATOM 617 O O . LEU A 1 77 ? -13.057 -0.466 10.934 1.00 75.50 77 LEU A O 1
ATOM 621 N N . PHE A 1 78 ? -14.186 1.249 11.855 1.00 77.25 78 PHE A N 1
ATOM 622 C CA . PHE A 1 78 ? -14.241 2.045 10.634 1.00 77.25 78 PHE A CA 1
ATOM 623 C C . PHE A 1 78 ? -12.833 2.420 10.158 1.00 77.25 78 PHE A C 1
ATOM 625 O O . PHE A 1 78 ? -12.523 2.254 8.982 1.00 77.25 78 PHE A O 1
ATOM 632 N N . GLY A 1 79 ? -11.962 2.849 11.077 1.00 69.06 79 GLY A N 1
ATOM 633 C CA . GLY A 1 79 ? -10.567 3.181 10.799 1.00 69.06 79 GLY A CA 1
ATOM 634 C C . GLY A 1 79 ? -9.785 2.020 10.187 1.00 69.06 79 GLY A C 1
ATOM 635 O O . GLY A 1 79 ? -9.086 2.231 9.203 1.00 69.06 79 GLY A O 1
ATOM 636 N N . LEU A 1 80 ? -9.951 0.795 10.702 1.00 68.44 80 LEU A N 1
ATOM 637 C CA . LEU A 1 80 ? -9.312 -0.407 10.149 1.00 68.44 80 LEU A CA 1
ATOM 638 C C . LEU A 1 80 ? -9.733 -0.653 8.688 1.00 68.44 80 LEU A C 1
ATOM 640 O O . LEU A 1 80 ? -8.882 -0.808 7.813 1.00 68.44 80 LEU A O 1
ATOM 644 N N . VAL A 1 81 ? -11.043 -0.684 8.419 1.00 70.50 81 VAL A N 1
ATOM 645 C CA . VAL A 1 81 ? -11.577 -0.984 7.077 1.00 70.50 81 VAL A CA 1
ATOM 646 C C . VAL A 1 81 ? -11.213 0.119 6.083 1.00 70.50 81 VAL A C 1
ATOM 648 O O . VAL A 1 81 ? -10.805 -0.154 4.953 1.00 70.50 81 VAL A O 1
ATOM 651 N N . PHE A 1 82 ? -11.345 1.374 6.506 1.00 69.62 82 PHE A N 1
ATOM 652 C CA . PHE A 1 82 ? -11.142 2.528 5.643 1.00 69.62 82 PHE A CA 1
ATOM 653 C C . PHE A 1 82 ? -9.663 2.778 5.339 1.00 69.62 82 PHE A C 1
ATOM 655 O O . PHE A 1 82 ? -9.323 3.055 4.192 1.00 69.62 82 PHE A O 1
ATOM 662 N N . ALA A 1 83 ? -8.770 2.616 6.319 1.00 66.06 83 ALA A N 1
ATOM 663 C CA . ALA A 1 83 ? -7.335 2.767 6.098 1.00 66.06 83 ALA A CA 1
ATOM 664 C C . ALA A 1 83 ? -6.772 1.685 5.170 1.00 66.06 83 ALA A C 1
ATOM 666 O O . ALA A 1 83 ? -5.959 1.998 4.302 1.00 66.06 83 ALA A O 1
ATOM 667 N N . GLY A 1 84 ? -7.247 0.438 5.295 1.00 64.88 84 GLY A N 1
ATOM 668 C CA . GLY A 1 84 ? -6.881 -0.631 4.366 1.00 64.88 84 GLY A CA 1
ATOM 669 C C . GLY A 1 84 ? -7.245 -0.272 2.924 1.00 64.88 84 GLY A C 1
ATOM 670 O O . GLY A 1 84 ? -6.398 -0.336 2.034 1.00 64.88 84 GLY A O 1
ATOM 671 N N . ARG A 1 85 ? -8.483 0.190 2.698 1.00 70.19 85 ARG A N 1
ATOM 672 C CA . ARG A 1 85 ? -8.954 0.587 1.362 1.00 70.19 85 ARG A CA 1
ATOM 673 C C . ARG A 1 85 ? -8.228 1.814 0.816 1.00 70.19 85 ARG A C 1
ATOM 675 O O . ARG A 1 85 ? -7.768 1.779 -0.316 1.00 70.19 85 ARG A O 1
ATOM 682 N N . LEU A 1 86 ? -8.053 2.859 1.623 1.00 70.00 86 LEU A N 1
ATOM 683 C CA . LEU A 1 86 ? -7.306 4.048 1.211 1.00 70.00 86 LEU A CA 1
ATOM 684 C C . LEU A 1 86 ? -5.854 3.738 0.854 1.00 70.00 86 LEU A C 1
ATOM 686 O O . LEU A 1 86 ? -5.341 4.301 -0.107 1.00 70.00 86 LEU A O 1
ATOM 690 N N . GLY A 1 87 ? -5.199 2.849 1.603 1.00 68.19 87 GLY A N 1
ATOM 691 C CA . GLY A 1 87 ? -3.844 2.410 1.285 1.00 68.19 87 GLY A CA 1
ATOM 692 C C . GLY A 1 87 ? -3.771 1.687 -0.061 1.00 68.19 87 GLY A C 1
ATOM 693 O O . GLY A 1 87 ? -2.812 1.876 -0.802 1.00 68.19 87 GLY A O 1
ATOM 694 N N . HIS A 1 88 ? -4.778 0.884 -0.420 1.00 71.06 88 HIS A N 1
ATOM 695 C CA . HIS A 1 88 ? -4.870 0.293 -1.761 1.00 71.06 88 HIS A CA 1
ATOM 696 C C . HIS A 1 88 ? -5.131 1.347 -2.845 1.00 71.06 88 HIS A C 1
ATOM 698 O O . HIS A 1 88 ? -4.375 1.402 -3.809 1.00 71.06 88 HIS A O 1
ATOM 704 N N . ASP A 1 89 ? -6.113 2.231 -2.653 1.00 76.00 89 ASP A N 1
ATOM 705 C CA . ASP A 1 89 ? -6.467 3.259 -3.641 1.00 76.00 89 ASP A CA 1
ATOM 706 C C . ASP A 1 89 ? -5.303 4.233 -3.905 1.00 76.00 89 ASP A C 1
ATOM 708 O O . ASP A 1 89 ? -5.086 4.668 -5.036 1.00 76.00 89 ASP A O 1
ATOM 712 N N . GLN A 1 90 ? -4.538 4.607 -2.873 1.00 74.38 90 GLN A N 1
ATOM 713 C CA . GLN A 1 90 ? -3.360 5.460 -3.052 1.00 74.38 90 GLN A CA 1
ATOM 714 C C . GLN A 1 90 ? -2.219 4.745 -3.761 1.00 74.38 90 GLN A C 1
ATOM 716 O O . GLN A 1 90 ? -1.565 5.355 -4.610 1.00 74.38 90 GLN A O 1
ATOM 721 N N . ARG A 1 91 ? -2.018 3.461 -3.450 1.00 74.56 91 ARG A N 1
ATOM 722 C CA . ARG A 1 91 ? -1.047 2.616 -4.145 1.00 74.56 91 ARG A CA 1
ATOM 723 C C . ARG A 1 91 ? -1.315 2.538 -5.627 1.00 74.56 91 ARG A C 1
ATOM 725 O O . ARG A 1 91 ? -0.442 2.836 -6.437 1.00 74.56 91 ARG A O 1
ATOM 732 N N . GLU A 1 92 ? -2.557 2.232 -5.959 1.00 79.38 92 GLU A N 1
ATOM 733 C CA . GLU A 1 92 ? -3.016 2.161 -7.333 1.00 79.38 92 GLU A CA 1
ATOM 734 C C . GLU A 1 92 ? -2.804 3.493 -8.065 1.00 79.38 92 GLU A C 1
ATOM 736 O O . GLU A 1 92 ? -2.203 3.521 -9.136 1.00 79.38 92 GLU A O 1
ATOM 741 N N . ARG A 1 93 ? -3.198 4.626 -7.463 1.00 82.31 93 ARG A N 1
ATOM 742 C CA . ARG A 1 93 ? -3.011 5.955 -8.077 1.00 82.31 93 ARG A CA 1
ATOM 743 C C . ARG A 1 93 ? -1.554 6.298 -8.342 1.00 82.31 93 ARG A C 1
ATOM 745 O O . ARG A 1 93 ? -1.251 6.870 -9.385 1.00 82.31 93 ARG A O 1
ATOM 752 N N . TYR A 1 94 ? -0.656 5.986 -7.416 1.00 79.00 94 TYR A N 1
ATOM 753 C CA . TYR A 1 94 ? 0.765 6.223 -7.640 1.00 79.00 94 TYR A CA 1
ATOM 754 C C . TYR A 1 94 ? 1.310 5.312 -8.736 1.00 79.00 94 TYR A C 1
ATOM 756 O O . TYR A 1 94 ? 1.980 5.823 -9.629 1.00 79.00 94 TYR A O 1
ATOM 764 N N . PHE A 1 95 ? 0.971 4.016 -8.741 1.00 80.75 95 PHE A N 1
ATOM 765 C CA . PHE A 1 95 ? 1.367 3.109 -9.824 1.00 80.75 95 PHE A CA 1
ATOM 766 C C . PHE A 1 95 ? 0.874 3.588 -11.187 1.00 80.75 95 PHE A C 1
ATOM 768 O O . PHE A 1 95 ? 1.628 3.564 -12.154 1.00 80.75 95 PHE A O 1
ATOM 775 N N . LEU A 1 96 ? -0.350 4.109 -11.260 1.00 86.19 96 LEU A N 1
ATOM 776 C CA . LEU A 1 96 ? -0.859 4.736 -12.477 1.00 86.19 96 LEU A CA 1
ATOM 777 C C . LEU A 1 96 ? -0.084 6.015 -12.836 1.00 86.19 96 LEU A C 1
ATOM 779 O O . LEU A 1 96 ? 0.202 6.246 -14.006 1.00 86.19 96 LEU A O 1
ATOM 783 N N . SER A 1 97 ? 0.294 6.834 -11.849 1.00 85.31 97 SER A N 1
ATOM 784 C CA . SER A 1 97 ? 1.018 8.093 -12.083 1.00 85.31 97 SER A CA 1
ATOM 785 C C . SER A 1 97 ? 2.454 7.909 -12.581 1.00 85.31 97 SER A C 1
ATOM 787 O O . SER A 1 97 ? 2.953 8.754 -13.321 1.00 85.31 97 SER A O 1
ATOM 789 N N . ILE A 1 98 ? 3.109 6.815 -12.184 1.00 81.56 98 ILE A N 1
ATOM 790 C CA . ILE A 1 98 ? 4.494 6.491 -12.554 1.00 81.56 98 ILE A CA 1
ATOM 791 C C . ILE A 1 98 ? 4.583 5.542 -13.761 1.00 81.56 98 ILE A C 1
ATOM 793 O O . ILE A 1 98 ? 5.676 5.229 -14.236 1.00 81.56 98 ILE A O 1
ATOM 797 N N . LEU A 1 99 ? 3.438 5.042 -14.237 1.00 85.56 99 LEU A N 1
ATOM 798 C CA . LEU A 1 99 ? 3.358 4.078 -15.329 1.00 85.56 99 LEU A CA 1
ATOM 799 C C . LEU A 1 99 ? 4.085 4.540 -16.604 1.00 85.56 99 LEU A C 1
ATOM 801 O O . LEU A 1 99 ? 4.773 3.715 -17.204 1.00 85.56 99 LEU A O 1
ATOM 805 N N . PRO A 1 100 ? 4.013 5.824 -17.022 1.00 87.38 100 PRO A N 1
ATOM 806 C CA . PRO A 1 100 ? 4.750 6.291 -18.196 1.00 87.38 100 PRO A CA 1
ATOM 807 C C . PRO A 1 100 ? 6.269 6.121 -18.055 1.00 87.38 100 PRO A C 1
ATOM 809 O O . PRO A 1 100 ? 6.945 5.713 -18.997 1.00 87.38 100 PRO A O 1
ATOM 812 N N . GLN A 1 101 ? 6.817 6.390 -16.868 1.00 83.69 101 GLN A N 1
ATOM 813 C CA . GLN A 1 101 ? 8.235 6.206 -16.570 1.00 83.69 101 GLN A CA 1
ATOM 814 C C . GLN A 1 101 ? 8.601 4.720 -16.574 1.00 83.69 101 GLN A C 1
ATOM 816 O O . GLN A 1 101 ? 9.622 4.347 -17.148 1.00 83.69 101 GLN A O 1
ATOM 821 N N . CYS A 1 102 ? 7.754 3.870 -15.988 1.00 81.69 102 CYS A N 1
ATOM 822 C CA . CYS A 1 102 ? 7.917 2.419 -16.035 1.00 81.69 102 CYS A CA 1
ATOM 823 C C . CYS A 1 102 ? 7.926 1.893 -17.480 1.00 81.69 102 CYS A C 1
ATOM 825 O O . CYS A 1 102 ? 8.784 1.089 -17.838 1.00 81.69 102 CYS A O 1
ATOM 827 N N . GLN A 1 103 ? 7.022 2.387 -18.331 1.00 85.25 103 GLN A N 1
ATOM 828 C CA . GLN A 1 103 ? 6.953 1.994 -19.738 1.00 85.25 103 GLN A CA 1
ATOM 829 C C . GLN A 1 103 ? 8.213 2.404 -20.509 1.00 85.25 103 GLN A C 1
ATOM 831 O O . GLN A 1 103 ? 8.724 1.613 -21.297 1.00 85.25 103 GLN A O 1
ATOM 836 N N . ASN A 1 104 ? 8.775 3.584 -20.230 1.00 85.56 104 ASN A N 1
ATOM 837 C CA . ASN A 1 104 ? 10.043 4.006 -20.831 1.00 85.56 104 ASN A CA 1
ATOM 838 C C . ASN A 1 104 ? 11.196 3.052 -20.482 1.00 85.56 104 ASN A C 1
ATOM 840 O O . ASN A 1 104 ? 12.038 2.779 -21.336 1.00 85.56 104 ASN A O 1
ATOM 844 N N . VAL A 1 105 ? 11.234 2.532 -19.249 1.00 81.75 105 VAL A N 1
ATOM 845 C CA . VAL A 1 105 ? 12.237 1.537 -18.834 1.00 81.75 105 VAL A CA 1
ATOM 846 C C . VAL A 1 105 ? 12.037 0.232 -19.597 1.00 81.75 105 VAL A C 1
ATOM 848 O O . VAL A 1 105 ? 12.999 -0.283 -20.158 1.00 81.75 105 VAL A O 1
ATOM 851 N N . VAL A 1 106 ? 10.803 -0.275 -19.683 1.00 82.81 106 VAL A N 1
ATOM 852 C CA . VAL A 1 106 ? 10.485 -1.484 -20.465 1.00 82.81 106 VAL A CA 1
ATOM 853 C C . VAL A 1 106 ? 10.913 -1.321 -21.925 1.00 82.81 106 VAL A C 1
ATOM 855 O O . VAL A 1 106 ? 11.560 -2.202 -22.492 1.00 82.81 106 VAL A O 1
ATOM 858 N N . ASP A 1 107 ? 10.612 -0.175 -22.531 1.00 85.88 107 ASP A N 1
ATOM 859 C CA . ASP A 1 107 ? 10.972 0.112 -23.917 1.00 85.88 107 ASP A CA 1
ATOM 860 C C . ASP A 1 107 ? 12.491 0.224 -24.108 1.00 85.88 107 ASP A C 1
ATOM 862 O O . ASP A 1 107 ? 13.019 -0.251 -25.116 1.00 85.88 107 ASP A O 1
ATOM 866 N N . ALA A 1 108 ? 13.205 0.825 -23.152 1.00 84.19 108 ALA A N 1
ATOM 867 C CA . ALA A 1 108 ? 14.662 0.905 -23.166 1.00 84.19 108 ALA A CA 1
ATOM 868 C C . ALA A 1 108 ? 15.303 -0.483 -23.025 1.00 84.19 108 ALA A C 1
ATOM 870 O O . ALA A 1 108 ? 16.191 -0.818 -23.809 1.00 84.19 108 ALA A O 1
ATOM 871 N N . VAL A 1 109 ? 14.801 -1.320 -22.111 1.00 81.75 109 VAL A N 1
ATOM 872 C CA . VAL A 1 109 ? 15.224 -2.720 -21.947 1.00 81.75 109 VAL A CA 1
ATOM 873 C C . VAL A 1 109 ? 15.023 -3.493 -23.253 1.00 81.75 109 VAL A C 1
ATOM 875 O O . VAL A 1 109 ? 15.970 -4.091 -23.765 1.00 81.75 109 VAL A O 1
ATOM 878 N N . ARG A 1 110 ? 13.835 -3.407 -23.867 1.00 80.00 110 ARG A N 1
ATOM 879 C CA . ARG A 1 110 ? 13.534 -4.049 -25.162 1.00 80.00 110 ARG A CA 1
ATOM 880 C C . ARG A 1 110 ? 14.470 -3.605 -26.282 1.00 80.00 110 ARG A C 1
ATOM 882 O O . ARG A 1 110 ? 14.887 -4.415 -27.107 1.00 80.00 110 ARG A O 1
ATOM 889 N N . LYS A 1 111 ? 14.812 -2.317 -26.314 1.00 85.50 111 LYS A N 1
ATOM 890 C CA . LYS A 1 111 ? 15.709 -1.725 -27.319 1.00 85.50 111 LYS A CA 1
ATOM 891 C C . LYS A 1 111 ? 17.193 -1.880 -26.971 1.00 85.50 111 LYS A C 1
ATOM 893 O O . LYS A 1 111 ? 18.026 -1.398 -27.735 1.00 85.50 111 LYS A O 1
ATOM 898 N N . LYS A 1 112 ? 17.532 -2.532 -25.850 1.00 82.06 112 LYS A N 1
ATOM 899 C CA . LYS A 1 112 ? 18.899 -2.642 -25.308 1.00 82.06 112 LYS A CA 1
ATOM 900 C C . LYS A 1 112 ? 19.583 -1.276 -25.151 1.00 82.06 112 LYS A C 1
ATOM 902 O O . LYS A 1 112 ? 20.759 -1.111 -25.468 1.00 82.06 112 LYS A O 1
ATOM 907 N N . GLN A 1 113 ? 18.821 -0.283 -24.703 1.00 82.12 113 GLN A N 1
ATOM 908 C CA . GLN A 1 113 ? 19.273 1.085 -24.465 1.00 82.12 113 GLN A CA 1
ATOM 909 C C . GLN A 1 113 ? 19.527 1.321 -22.971 1.00 82.12 113 GLN A C 1
ATOM 911 O O . GLN A 1 113 ? 18.862 0.706 -22.135 1.00 82.12 113 GLN A O 1
ATOM 916 N N . PRO A 1 114 ? 20.462 2.220 -22.614 1.00 80.19 114 PRO A N 1
ATOM 917 C CA . PRO A 1 114 ? 20.632 2.635 -21.230 1.00 80.19 114 PRO A CA 1
ATOM 918 C C . PRO A 1 114 ? 19.363 3.335 -20.732 1.00 80.19 114 PRO A C 1
ATOM 920 O O . PRO A 1 114 ? 18.726 4.091 -21.467 1.00 80.19 114 PRO A O 1
ATOM 923 N N . TYR A 1 115 ? 19.021 3.106 -19.470 1.00 76.31 115 TYR A N 1
ATOM 924 C CA . TYR A 1 115 ? 17.856 3.690 -18.815 1.00 76.31 115 TYR A CA 1
ATOM 925 C C . TYR A 1 115 ? 18.250 4.295 -17.468 1.00 76.31 115 TYR A C 1
ATOM 927 O O . TYR A 1 115 ? 19.153 3.804 -16.790 1.00 76.31 115 TYR A O 1
ATOM 935 N N . ASP A 1 116 ? 17.578 5.380 -17.085 1.00 73.94 116 ASP A N 1
ATOM 936 C CA . ASP A 1 116 ? 17.836 6.057 -15.817 1.00 73.94 116 ASP A CA 1
ATOM 937 C C . ASP A 1 116 ? 16.932 5.508 -14.710 1.00 73.94 116 ASP A C 1
ATOM 939 O O . ASP A 1 116 ? 15.705 5.502 -14.827 1.00 73.94 116 ASP A O 1
ATOM 943 N N . LEU A 1 117 ? 17.557 5.071 -13.616 1.00 69.62 117 LEU A N 1
ATOM 944 C CA . LEU A 1 117 ? 16.873 4.590 -12.420 1.00 69.62 117 LEU A CA 1
ATOM 945 C C . LEU A 1 117 ? 16.878 5.598 -11.263 1.00 69.62 117 LEU A C 1
ATOM 947 O O . LEU A 1 117 ? 16.344 5.310 -10.194 1.00 69.62 117 LEU A O 1
ATOM 951 N N . SER A 1 118 ? 17.463 6.782 -11.446 1.00 67.00 118 SER A N 1
ATOM 952 C CA . SER A 1 118 ? 17.666 7.776 -10.387 1.00 67.00 118 SER A CA 1
ATOM 953 C C . SER A 1 118 ? 16.364 8.310 -9.770 1.00 67.00 118 SER A C 1
ATOM 955 O O . SER A 1 118 ? 16.357 8.715 -8.603 1.00 67.00 118 SER A O 1
ATOM 957 N N . PHE A 1 119 ? 15.258 8.255 -10.522 1.00 63.59 119 PHE A N 1
ATOM 958 C CA . PHE A 1 119 ? 13.905 8.582 -10.060 1.00 63.59 119 PHE A CA 1
ATOM 959 C C . PHE A 1 119 ? 13.421 7.642 -8.938 1.00 63.59 119 PHE A C 1
ATOM 961 O O . PHE A 1 119 ? 12.665 8.048 -8.057 1.00 63.59 119 PHE A O 1
ATOM 968 N N . TRP A 1 120 ? 13.912 6.402 -8.917 1.00 64.81 120 TRP A N 1
ATOM 969 C CA . TRP A 1 120 ? 13.462 5.315 -8.048 1.00 64.81 120 TRP A CA 1
ATOM 970 C C . TRP A 1 120 ? 14.287 5.236 -6.754 1.00 64.81 120 TRP A C 1
ATOM 972 O O . TRP A 1 120 ? 14.881 4.213 -6.414 1.00 64.81 120 TRP A O 1
ATOM 982 N N . ARG A 1 121 ? 14.369 6.340 -5.998 1.00 52.22 121 ARG A N 1
ATOM 983 C CA . ARG A 1 121 ? 15.079 6.348 -4.705 1.00 52.22 121 ARG A CA 1
ATOM 984 C C . ARG A 1 121 ? 14.341 5.473 -3.687 1.00 52.22 121 ARG A C 1
ATOM 986 O O . ARG A 1 121 ? 13.324 5.883 -3.138 1.00 52.22 121 ARG A O 1
ATOM 993 N N . GLY A 1 122 ? 14.876 4.282 -3.417 1.00 51.91 122 GLY A N 1
ATOM 994 C CA . GLY A 1 122 ? 14.315 3.333 -2.447 1.00 51.91 122 GLY A CA 1
ATOM 995 C C . GLY A 1 122 ? 13.372 2.284 -3.044 1.00 51.91 122 GLY A C 1
ATOM 996 O O . GLY A 1 122 ? 12.703 1.594 -2.289 1.00 51.91 122 GLY A O 1
ATOM 997 N N . SER A 1 123 ? 13.319 2.146 -4.370 1.00 56.34 123 SER A N 1
ATOM 998 C CA . SER A 1 123 ? 12.699 1.012 -5.076 1.00 56.34 123 SER A CA 1
ATOM 999 C C . SER A 1 123 ? 13.789 0.224 -5.803 1.00 56.34 123 SER A C 1
ATOM 1001 O O . SER A 1 123 ? 14.793 0.791 -6.230 1.00 56.34 123 SER A O 1
ATOM 1003 N N . GLY A 1 124 ? 13.637 -1.096 -5.888 1.00 56.84 124 GLY A N 1
ATOM 1004 C CA . GLY A 1 124 ? 14.542 -1.937 -6.667 1.00 56.84 124 GLY A CA 1
ATOM 1005 C C . GLY A 1 124 ? 13.928 -2.184 -8.037 1.00 56.84 124 GLY A C 1
ATOM 1006 O O . GLY A 1 124 ? 12.769 -2.547 -8.118 1.00 56.84 124 GLY A O 1
ATOM 1007 N N . ILE A 1 125 ? 14.660 -2.029 -9.132 1.00 60.78 125 ILE A N 1
ATOM 1008 C CA . ILE A 1 125 ? 14.194 -2.561 -10.421 1.00 60.78 125 ILE A CA 1
ATOM 1009 C C . ILE A 1 125 ? 14.956 -3.847 -10.681 1.00 60.78 125 ILE A C 1
ATOM 1011 O O . ILE A 1 125 ? 16.184 -3.866 -10.614 1.00 60.78 125 ILE A O 1
ATOM 1015 N N . ARG A 1 126 ? 14.213 -4.927 -10.918 1.00 66.88 126 ARG A N 1
ATOM 1016 C CA . ARG A 1 126 ? 14.749 -6.230 -11.292 1.00 66.88 126 ARG A CA 1
ATOM 1017 C C . ARG A 1 126 ? 14.279 -6.523 -12.707 1.00 66.88 126 ARG A C 1
ATOM 1019 O O . ARG A 1 126 ? 13.178 -7.002 -12.943 1.00 66.88 126 ARG A O 1
ATOM 1026 N N . VAL A 1 127 ? 15.131 -6.201 -13.668 1.00 62.16 127 VAL A N 1
ATOM 1027 C CA . VAL A 1 127 ? 14.941 -6.710 -15.022 1.00 62.16 127 VAL A CA 1
ATOM 1028 C C . VAL A 1 127 ? 15.365 -8.173 -14.980 1.00 62.16 127 VAL A C 1
ATOM 1030 O O . VAL A 1 127 ? 16.533 -8.469 -14.742 1.00 62.16 127 VAL A O 1
ATOM 1033 N N . ASP A 1 128 ? 14.396 -9.074 -15.096 1.00 62.38 128 ASP A N 1
ATOM 1034 C CA . ASP A 1 128 ? 14.648 -10.510 -15.142 1.00 62.38 128 ASP A CA 1
ATOM 1035 C C . ASP A 1 128 ? 15.136 -10.854 -16.556 1.00 62.38 128 ASP A C 1
ATOM 1037 O O . ASP A 1 128 ? 14.342 -11.024 -17.479 1.00 62.38 128 ASP A O 1
ATOM 1041 N N . GLU A 1 129 ? 16.458 -10.861 -16.750 1.00 57.53 129 GLU A N 1
ATOM 1042 C CA . GLU A 1 129 ? 17.079 -11.152 -18.051 1.00 57.53 129 GLU A CA 1
ATOM 1043 C C . GLU A 1 129 ? 16.894 -12.620 -18.479 1.00 57.53 129 GLU A C 1
ATOM 1045 O O . GLU A 1 129 ? 17.015 -12.932 -19.665 1.00 57.53 129 GLU A O 1
ATOM 1050 N N . ASP A 1 130 ? 16.551 -13.507 -17.536 1.00 55.16 130 ASP A N 1
ATOM 1051 C CA . ASP A 1 130 ? 16.371 -14.942 -17.767 1.00 55.16 130 ASP A CA 1
ATOM 1052 C C . ASP A 1 130 ? 14.972 -15.280 -18.326 1.00 55.16 130 ASP A C 1
ATOM 1054 O O . ASP A 1 130 ? 14.760 -16.376 -18.853 1.00 55.16 130 ASP A O 1
ATOM 1058 N N . GLN A 1 131 ? 14.015 -14.344 -18.254 1.00 59.62 131 GLN A N 1
ATOM 1059 C CA . GLN A 1 131 ? 12.661 -14.477 -18.810 1.00 59.62 131 GLN A CA 1
ATOM 1060 C C . GLN A 1 131 ? 12.407 -13.398 -19.880 1.00 59.62 131 GLN A C 1
ATOM 1062 O O . GLN A 1 131 ? 11.902 -12.314 -19.568 1.00 59.62 131 GLN A O 1
ATOM 1067 N N . PRO A 1 132 ? 12.748 -13.653 -21.161 1.00 55.66 132 PRO A N 1
ATOM 1068 C CA . PRO A 1 132 ? 12.567 -12.671 -22.227 1.00 55.66 132 PRO A CA 1
ATOM 1069 C C . PRO A 1 132 ? 11.088 -12.275 -22.355 1.00 55.66 132 PRO A C 1
ATOM 1071 O O . PRO A 1 132 ? 10.245 -13.114 -22.650 1.00 55.66 132 PRO A O 1
ATOM 1074 N N . GLY A 1 133 ? 10.788 -10.990 -22.135 1.00 61.38 133 GLY A N 1
ATOM 1075 C CA . GLY A 1 133 ? 9.419 -10.444 -22.146 1.00 61.38 133 GLY A CA 1
ATOM 1076 C C . GLY A 1 133 ? 8.881 -10.029 -20.769 1.00 61.38 133 GLY A C 1
ATOM 1077 O O . GLY A 1 133 ? 7.780 -9.478 -20.683 1.00 61.38 133 GLY A O 1
ATOM 1078 N N . LYS A 1 134 ? 9.661 -10.232 -19.701 1.00 67.06 134 LYS A N 1
ATOM 1079 C CA . LYS A 1 134 ? 9.297 -9.882 -18.326 1.00 67.06 134 LYS A CA 1
ATOM 1080 C C . LYS A 1 134 ? 10.172 -8.759 -17.775 1.00 67.06 134 LYS A C 1
ATOM 1082 O O . LYS A 1 134 ? 11.396 -8.812 -17.835 1.00 67.06 134 LYS A O 1
ATOM 1087 N N . VAL A 1 135 ? 9.543 -7.743 -17.185 1.00 71.12 135 VAL A N 1
ATOM 1088 C CA . VAL A 1 135 ? 10.251 -6.675 -16.460 1.00 71.12 135 VAL A CA 1
ATOM 1089 C C . VAL A 1 135 ? 9.600 -6.489 -15.095 1.00 71.12 135 VAL A C 1
ATOM 1091 O O . VAL A 1 135 ? 8.417 -6.157 -15.013 1.00 71.12 135 VAL A O 1
ATOM 1094 N N . GLU A 1 136 ? 10.361 -6.695 -14.017 1.00 73.50 136 GLU A N 1
ATOM 1095 C CA . GLU A 1 136 ? 9.885 -6.483 -12.650 1.00 73.50 136 GLU A CA 1
ATOM 1096 C C . GLU A 1 136 ? 10.382 -5.141 -12.106 1.00 73.50 136 GLU A C 1
ATOM 1098 O O . GLU A 1 136 ? 11.573 -4.820 -12.074 1.00 73.50 136 GLU A O 1
ATOM 1103 N N . ILE A 1 137 ? 9.448 -4.342 -11.614 1.00 70.44 137 ILE A N 1
ATOM 1104 C CA . ILE A 1 137 ? 9.737 -3.090 -10.929 1.00 70.44 137 ILE A CA 1
ATOM 1105 C C . ILE A 1 137 ? 9.293 -3.294 -9.478 1.00 70.44 137 ILE A C 1
ATOM 1107 O O . ILE A 1 137 ? 8.109 -3.246 -9.139 1.00 70.44 137 ILE A O 1
ATOM 1111 N N . LEU A 1 138 ? 10.266 -3.602 -8.615 1.00 66.81 138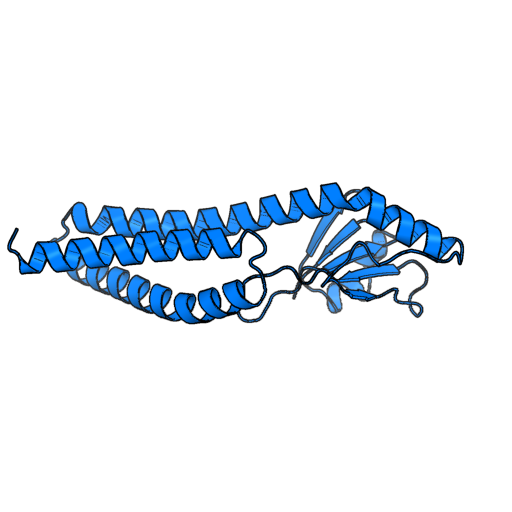 LEU A N 1
ATOM 1112 C CA . LEU A 1 138 ? 10.054 -3.860 -7.195 1.00 66.81 138 LEU A CA 1
ATOM 1113 C C . LEU A 1 138 ? 9.851 -2.539 -6.456 1.00 66.81 138 LEU A C 1
ATOM 1115 O O . LEU A 1 138 ? 10.786 -1.785 -6.158 1.00 66.81 138 LEU A O 1
ATOM 1119 N N . PHE A 1 139 ? 8.607 -2.301 -6.074 1.00 65.19 139 PHE A N 1
ATOM 1120 C CA . PHE A 1 139 ? 8.288 -1.217 -5.175 1.00 65.19 139 PHE A CA 1
ATOM 1121 C C . PHE A 1 139 ? 8.403 -1.695 -3.738 1.00 65.19 139 PHE A C 1
ATOM 1123 O O . PHE A 1 139 ? 7.695 -2.588 -3.282 1.00 65.19 139 PHE A O 1
ATOM 1130 N N . LEU A 1 140 ? 9.292 -1.055 -2.982 1.00 57.22 140 LEU A N 1
ATOM 1131 C CA . LEU A 1 140 ? 9.255 -1.150 -1.530 1.00 57.22 140 LEU A CA 1
ATOM 1132 C C . LEU A 1 140 ? 8.122 -0.253 -1.041 1.00 57.22 140 LEU A C 1
ATOM 1134 O O . LEU A 1 140 ? 8.327 0.867 -0.573 1.00 57.22 140 LEU A O 1
ATOM 1138 N N . TRP A 1 141 ? 6.900 -0.745 -1.220 1.00 55.50 141 TRP A N 1
ATOM 1139 C CA . TRP A 1 141 ? 5.703 -0.104 -0.725 1.00 55.50 141 TRP A CA 1
ATOM 1140 C C . TRP A 1 141 ? 4.956 -1.062 0.178 1.00 55.50 141 TRP A C 1
ATOM 1142 O O . TRP A 1 141 ? 4.383 -2.042 -0.278 1.00 55.50 141 TRP A O 1
ATOM 1152 N N . GLY A 1 142 ? 4.940 -0.766 1.472 1.00 48.69 142 GLY A N 1
ATOM 1153 C CA . GLY A 1 142 ? 4.108 -1.541 2.373 1.00 48.69 142 GLY A CA 1
ATOM 1154 C C . GLY A 1 142 ? 4.468 -1.362 3.827 1.00 48.69 142 GLY A C 1
ATOM 1155 O O . GLY A 1 142 ? 5.434 -1.935 4.322 1.00 48.69 142 GLY A O 1
ATOM 1156 N N . GLY A 1 143 ? 3.615 -0.614 4.522 1.00 43.03 143 GLY A N 1
ATOM 1157 C CA . GLY A 1 143 ? 3.396 -0.751 5.948 1.00 43.03 143 GLY A CA 1
ATOM 1158 C C . GLY A 1 143 ? 2.696 -2.072 6.248 1.00 43.03 143 GLY A C 1
ATOM 1159 O O . GLY A 1 143 ? 1.561 -2.290 5.836 1.00 43.03 143 GLY A O 1
ATOM 1160 N N . GLY A 1 144 ? 3.375 -2.956 6.963 1.00 40.12 144 GLY A N 1
ATOM 1161 C CA . GLY A 1 144 ? 2.842 -4.240 7.390 1.00 40.12 144 GLY A CA 1
ATOM 1162 C C . GLY A 1 144 ? 3.957 -5.068 8.000 1.00 40.12 144 GLY A C 1
ATOM 1163 O O . GLY A 1 144 ? 5.110 -4.934 7.600 1.00 40.12 144 GLY A O 1
ATOM 1164 N N . PHE A 1 145 ? 3.635 -5.875 9.007 1.00 34.22 145 PHE A N 1
ATOM 1165 C CA . PHE A 1 145 ? 4.517 -6.946 9.448 1.00 34.22 145 PHE A CA 1
ATOM 1166 C C . PHE A 1 145 ? 3.858 -8.288 9.095 1.00 34.22 145 PHE A C 1
ATOM 1168 O O . PHE A 1 145 ? 2.759 -8.549 9.593 1.00 34.22 145 PHE A O 1
ATOM 1175 N N . PRO A 1 146 ? 4.505 -9.129 8.269 1.00 49.28 146 PRO A N 1
ATOM 1176 C CA . PRO A 1 146 ? 5.726 -8.825 7.519 1.00 49.28 146 PRO A CA 1
ATOM 1177 C C . PRO A 1 146 ? 5.480 -7.747 6.449 1.00 49.28 146 PRO A C 1
ATOM 1179 O O . PRO A 1 146 ? 4.341 -7.529 6.032 1.00 49.28 146 PRO A O 1
ATOM 1182 N N . VAL A 1 147 ? 6.548 -7.045 6.056 1.00 52.88 147 VAL A N 1
ATOM 1183 C CA . VAL A 1 147 ? 6.514 -6.023 4.998 1.00 52.88 147 VAL A CA 1
ATOM 1184 C C . VAL A 1 147 ? 5.993 -6.706 3.742 1.00 52.88 147 VAL A C 1
ATOM 1186 O O . VAL A 1 147 ? 6.677 -7.556 3.173 1.00 52.88 147 VAL A O 1
ATOM 1189 N N . LYS A 1 148 ? 4.755 -6.397 3.351 1.00 56.66 148 LYS A N 1
ATOM 1190 C CA . LYS A 1 148 ? 4.236 -6.848 2.064 1.00 56.66 148 LYS A CA 1
ATOM 1191 C C . LYS A 1 148 ? 4.912 -6.018 0.989 1.00 56.66 148 LYS A C 1
ATOM 1193 O O . LYS A 1 148 ? 4.905 -4.793 1.069 1.00 56.66 148 LYS A O 1
ATOM 1198 N N . HIS A 1 149 ? 5.543 -6.706 0.050 1.00 66.38 149 HIS A N 1
ATOM 1199 C CA . HIS A 1 149 ? 6.184 -6.103 -1.103 1.00 66.38 149 HIS A CA 1
ATOM 1200 C C . HIS A 1 149 ? 5.148 -6.127 -2.218 1.00 66.38 149 HIS A C 1
ATOM 1202 O O . HIS A 1 149 ? 4.843 -7.199 -2.736 1.00 66.38 149 HIS A O 1
ATOM 1208 N N . ASP A 1 150 ? 4.573 -4.972 -2.538 1.00 72.06 150 ASP A N 1
ATOM 1209 C CA . ASP A 1 150 ? 3.796 -4.855 -3.765 1.00 72.06 150 ASP A CA 1
ATOM 1210 C C . ASP A 1 150 ? 4.776 -4.658 -4.922 1.00 72.06 150 ASP A C 1
ATOM 1212 O O . ASP A 1 150 ? 5.546 -3.698 -4.954 1.00 72.06 150 ASP A O 1
ATOM 1216 N N . VAL A 1 151 ? 4.769 -5.578 -5.876 1.00 77.00 151 VAL A N 1
ATOM 1217 C CA . VAL A 1 151 ? 5.645 -5.547 -7.047 1.00 77.00 151 VAL A CA 1
ATOM 1218 C C . VAL A 1 151 ? 4.807 -5.167 -8.256 1.00 77.00 151 VAL A C 1
ATOM 1220 O O . VAL A 1 151 ? 3.745 -5.746 -8.489 1.00 77.00 151 VAL A O 1
ATOM 1223 N N . LEU A 1 152 ? 5.279 -4.192 -9.031 1.00 80.56 152 LEU A N 1
ATOM 1224 C CA . LEU A 1 152 ? 4.675 -3.857 -10.312 1.00 80.56 152 LEU A CA 1
ATOM 1225 C C . LEU A 1 152 ? 5.412 -4.646 -11.394 1.00 80.56 152 LEU A C 1
ATOM 1227 O O . LEU A 1 152 ? 6.614 -4.474 -11.591 1.00 80.56 152 LEU A O 1
ATOM 1231 N N . VAL A 1 153 ? 4.700 -5.524 -12.088 1.00 79.75 153 VAL A N 1
ATOM 1232 C CA . VAL A 1 153 ? 5.284 -6.417 -13.088 1.00 79.75 153 VAL A CA 1
ATOM 1233 C C . VAL A 1 153 ? 4.687 -6.125 -14.451 1.00 79.75 153 VAL A C 1
ATOM 1235 O O . VAL A 1 153 ? 3.469 -6.026 -14.600 1.00 79.75 153 VAL A O 1
ATOM 1238 N N . TYR A 1 154 ? 5.561 -6.005 -15.442 1.00 82.94 154 TYR A N 1
ATOM 1239 C CA . TYR A 1 154 ? 5.196 -5.978 -16.847 1.00 82.94 154 TYR A CA 1
ATOM 1240 C C . TYR A 1 154 ? 5.331 -7.380 -17.441 1.00 82.94 154 TYR A C 1
ATOM 1242 O O . TYR A 1 154 ? 6.401 -7.988 -17.347 1.00 82.94 154 TYR A O 1
ATOM 1250 N N . LEU A 1 155 ? 4.262 -7.858 -18.077 1.00 80.25 155 LEU A N 1
ATOM 1251 C CA . LEU A 1 155 ? 4.227 -9.122 -18.810 1.00 80.25 155 LEU A CA 1
ATOM 1252 C C . LEU A 1 155 ? 3.859 -8.863 -20.270 1.00 80.25 155 LEU A C 1
ATOM 1254 O O . LEU A 1 155 ? 2.744 -8.426 -20.569 1.00 80.25 155 LEU A O 1
ATOM 1258 N N . GLU A 1 156 ? 4.780 -9.153 -21.187 1.00 77.88 156 GLU A N 1
ATOM 1259 C CA . GLU A 1 156 ? 4.532 -9.025 -22.626 1.00 77.88 156 GLU A CA 1
ATOM 1260 C C . GLU A 1 156 ? 3.398 -9.942 -23.102 1.00 77.88 156 GLU A C 1
ATOM 1262 O O . GLU A 1 156 ? 2.526 -9.489 -23.844 1.00 77.88 156 GLU A O 1
ATOM 1267 N N . ASP A 1 157 ? 3.335 -11.178 -22.599 1.00 77.31 157 ASP A N 1
ATOM 1268 C CA . ASP A 1 157 ? 2.226 -12.098 -22.850 1.00 77.31 157 ASP A CA 1
ATOM 1269 C C . ASP A 1 157 ? 1.280 -12.186 -21.638 1.00 77.31 157 ASP A C 1
ATOM 1271 O O . ASP A 1 157 ? 1.640 -12.619 -20.542 1.00 77.31 157 ASP A O 1
ATOM 1275 N N . ALA A 1 158 ? 0.021 -11.790 -21.839 1.00 69.75 158 ALA A N 1
ATOM 1276 C CA . ALA A 1 158 ? -1.012 -11.853 -20.808 1.00 69.75 158 ALA A CA 1
ATOM 1277 C C . ALA A 1 158 ? -1.456 -13.291 -20.478 1.00 69.75 158 ALA A C 1
ATOM 1279 O O . ALA A 1 158 ? -2.040 -13.519 -19.413 1.00 69.75 158 ALA A O 1
ATOM 1280 N N . GLU A 1 159 ? -1.208 -14.262 -21.361 1.00 71.31 159 GLU A N 1
ATOM 1281 C CA . GLU A 1 159 ? -1.512 -15.669 -21.096 1.00 71.31 159 GLU A CA 1
ATOM 1282 C C . GLU A 1 159 ? -0.550 -16.289 -20.068 1.00 71.31 159 GLU A C 1
ATOM 1284 O O . GLU A 1 159 ? -0.959 -17.206 -19.348 1.00 71.31 159 GLU A O 1
ATOM 1289 N N . GLU A 1 160 ? 0.658 -15.739 -19.871 1.00 69.62 160 GLU A N 1
ATOM 1290 C CA . GLU A 1 160 ? 1.592 -16.189 -18.822 1.00 69.62 160 GLU A CA 1
ATOM 1291 C C . GLU A 1 160 ? 1.029 -16.007 -17.405 1.00 69.62 160 GLU A C 1
ATOM 1293 O O . GLU A 1 160 ? 1.236 -16.863 -16.539 1.00 69.62 160 GLU A O 1
ATOM 1298 N N . TRP A 1 161 ? 0.241 -14.949 -17.172 1.00 67.19 161 TRP A N 1
ATOM 1299 C CA . TRP A 1 161 ? -0.463 -14.741 -15.899 1.00 67.19 161 TRP A CA 1
ATOM 1300 C C . TRP A 1 161 ? -1.472 -15.864 -15.612 1.00 67.19 161 TRP A C 1
ATOM 1302 O O . TRP A 1 161 ? -1.643 -16.295 -14.469 1.00 67.19 161 TRP A O 1
ATOM 1312 N N . LYS A 1 162 ? -2.166 -16.345 -16.653 1.00 65.38 162 LYS A N 1
ATOM 1313 C CA . LYS A 1 162 ? -3.253 -17.327 -16.523 1.00 65.38 162 LYS A CA 1
ATOM 1314 C C . LYS A 1 162 ? -2.754 -18.768 -16.487 1.00 65.38 162 LYS A C 1
ATOM 1316 O O . LYS A 1 162 ? -3.354 -19.591 -15.795 1.00 65.38 162 LYS A O 1
ATOM 1321 N N . THR A 1 163 ? -1.702 -19.071 -17.243 1.00 64.88 163 THR A N 1
ATOM 1322 C CA . THR A 1 163 ? -1.286 -20.448 -17.558 1.00 64.88 163 THR A CA 1
ATOM 1323 C C . THR A 1 163 ? 0.090 -20.827 -17.000 1.00 64.88 163 THR A C 1
ATOM 1325 O O . THR A 1 163 ? 0.390 -22.017 -16.891 1.00 64.88 163 THR A O 1
ATOM 1328 N N . GLY A 1 164 ? 0.920 -19.848 -16.618 1.00 60.12 164 GLY A N 1
ATOM 1329 C CA . GLY A 1 164 ? 2.355 -20.039 -16.403 1.00 60.12 164 GLY A CA 1
ATOM 1330 C C . GLY A 1 164 ? 2.824 -20.246 -14.957 1.00 60.12 164 GLY A C 1
ATOM 1331 O O . GLY A 1 164 ? 2.058 -20.270 -13.990 1.00 60.12 164 GLY A O 1
ATOM 1332 N N . GLN A 1 165 ? 4.154 -20.354 -14.818 1.00 58.72 165 GLN A N 1
ATOM 1333 C CA . GLN A 1 165 ? 4.889 -20.392 -13.543 1.00 58.72 165 GLN A CA 1
ATOM 1334 C C . GLN A 1 165 ? 4.658 -19.135 -12.682 1.00 58.72 165 GLN A C 1
ATOM 1336 O O . GLN A 1 165 ? 4.845 -19.178 -11.469 1.00 58.72 165 GLN A O 1
ATOM 1341 N N . PHE A 1 166 ? 4.190 -18.039 -13.283 1.00 59.75 166 PHE A N 1
ATOM 1342 C CA . PHE A 1 166 ? 4.052 -16.738 -12.637 1.00 59.75 166 PHE A CA 1
ATOM 1343 C C . PHE A 1 166 ? 3.040 -16.725 -11.480 1.00 59.75 166 PHE A C 1
ATOM 1345 O O . PHE A 1 166 ? 3.370 -16.291 -10.379 1.00 59.75 166 PHE A O 1
ATOM 1352 N N . ARG A 1 167 ? 1.855 -17.326 -11.664 1.00 59.75 167 ARG A N 1
ATOM 1353 C CA . ARG A 1 167 ? 0.856 -17.482 -10.587 1.00 59.75 167 ARG A CA 1
AT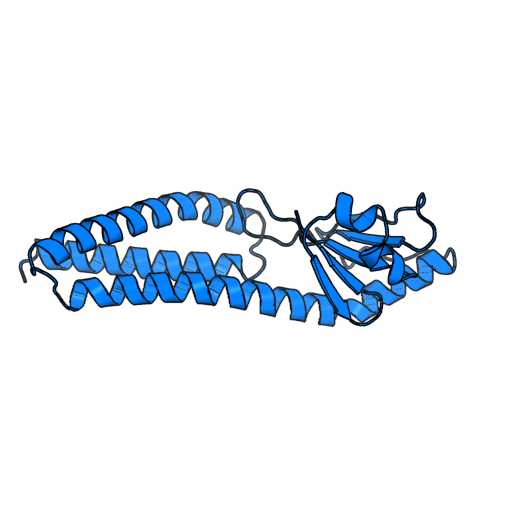OM 1354 C C . ARG A 1 167 ? 1.334 -18.402 -9.453 1.00 59.75 167 ARG A C 1
ATOM 1356 O O . ARG A 1 167 ? 0.770 -18.374 -8.364 1.00 59.75 167 ARG A O 1
ATOM 1363 N N . ARG A 1 168 ? 2.344 -19.250 -9.698 1.00 61.78 168 ARG A N 1
ATOM 1364 C CA . ARG A 1 168 ? 2.944 -20.103 -8.655 1.00 61.78 168 ARG A CA 1
ATOM 1365 C C . ARG A 1 168 ? 3.935 -19.328 -7.792 1.00 61.78 168 ARG A C 1
ATOM 1367 O O . ARG A 1 168 ? 3.968 -19.573 -6.593 1.00 61.78 168 ARG A O 1
ATOM 1374 N N . SER A 1 169 ? 4.712 -18.428 -8.395 1.00 61.69 169 SER A N 1
ATOM 1375 C CA . SER A 1 169 ? 5.669 -17.574 -7.681 1.00 61.69 169 SER A CA 1
ATOM 1376 C C . SER A 1 169 ? 4.990 -16.425 -6.940 1.00 61.69 169 SER A C 1
ATOM 1378 O O . SER A 1 169 ? 5.477 -16.032 -5.892 1.00 61.69 169 SER A O 1
ATOM 1380 N N . TRP A 1 170 ? 3.857 -15.936 -7.453 1.00 67.69 170 TRP A N 1
ATOM 1381 C CA . TRP A 1 170 ? 3.059 -14.879 -6.835 1.00 67.69 170 TRP A CA 1
ATOM 1382 C C . TRP A 1 170 ? 1.582 -15.292 -6.820 1.00 67.69 170 TRP A C 1
ATOM 1384 O O . TRP A 1 170 ? 0.862 -15.082 -7.802 1.00 67.69 170 TRP A O 1
ATOM 1394 N N . PRO A 1 171 ? 1.103 -15.926 -5.733 1.00 65.44 171 PRO A N 1
ATOM 1395 C CA . PRO A 1 171 ? -0.247 -16.485 -5.683 1.00 65.44 171 PRO A CA 1
ATOM 1396 C C . PRO A 1 171 ? -1.340 -15.410 -5.675 1.00 65.44 171 PRO A C 1
ATOM 1398 O O . PRO A 1 171 ? -2.496 -15.711 -5.990 1.00 65.44 171 PRO A O 1
ATOM 1401 N N . SER A 1 172 ? -0.983 -14.172 -5.320 1.00 72.88 172 SER A N 1
ATOM 1402 C CA . SER A 1 172 ? -1.906 -13.050 -5.199 1.00 72.88 172 SER A CA 1
ATOM 1403 C C . SER A 1 172 ? -1.471 -11.866 -6.065 1.00 72.88 172 SER A C 1
ATOM 1405 O O . SER A 1 172 ? -0.297 -11.510 -6.131 1.00 72.88 172 SER A O 1
ATOM 1407 N N . GLY A 1 173 ? -2.439 -11.239 -6.730 1.00 77.88 173 GLY A N 1
ATOM 1408 C CA . GLY A 1 173 ? -2.214 -10.073 -7.578 1.00 77.88 173 GLY A CA 1
ATOM 1409 C C . GLY A 1 173 ? -3.466 -9.663 -8.348 1.00 77.88 173 GLY A C 1
ATOM 1410 O O . GLY A 1 173 ? -4.449 -10.410 -8.395 1.00 77.88 173 GLY A O 1
ATOM 1411 N N . TYR A 1 174 ? -3.438 -8.484 -8.964 1.00 80.81 174 TYR A N 1
ATOM 1412 C CA . TYR A 1 174 ? -4.462 -8.033 -9.908 1.00 80.81 174 TYR A CA 1
ATOM 1413 C C . TYR A 1 174 ? -3.842 -7.327 -11.114 1.00 80.81 174 TYR A C 1
ATOM 1415 O O . TYR A 1 174 ? -2.738 -6.784 -11.058 1.00 80.81 174 TYR A O 1
ATOM 1423 N N . LYS A 1 175 ? -4.581 -7.332 -12.225 1.00 84.75 175 LYS A N 1
ATOM 1424 C CA . LYS A 1 175 ? -4.237 -6.556 -13.414 1.00 84.75 175 LYS A CA 1
ATOM 1425 C C . LYS A 1 175 ? -4.526 -5.081 -13.154 1.00 84.75 175 LYS A C 1
ATOM 1427 O O . LYS A 1 175 ? -5.671 -4.746 -12.866 1.00 84.75 175 LYS A O 1
ATOM 1432 N N . LEU A 1 176 ? -3.515 -4.230 -13.307 1.00 83.38 176 LEU A N 1
ATOM 1433 C CA . LEU A 1 176 ? -3.673 -2.783 -13.193 1.00 83.38 176 LEU A CA 1
ATOM 1434 C C . LEU A 1 176 ? -4.199 -2.203 -14.510 1.00 83.38 176 LEU A C 1
ATOM 1436 O O . LEU A 1 176 ? -5.312 -1.693 -14.571 1.00 83.38 176 LEU A O 1
ATOM 1440 N N . VAL A 1 177 ? -3.409 -2.320 -15.580 1.00 85.38 177 VAL A N 1
ATOM 1441 C CA . VAL A 1 177 ? -3.739 -1.798 -16.914 1.00 85.38 177 VAL A CA 1
ATOM 1442 C C . VAL A 1 177 ? -2.865 -2.477 -17.969 1.00 85.38 177 VAL A C 1
ATOM 1444 O O . VAL A 1 177 ? -1.713 -2.790 -17.700 1.00 85.38 177 VAL A O 1
ATOM 1447 N N . ASP A 1 178 ? -3.402 -2.734 -19.162 1.00 87.06 178 ASP A N 1
ATOM 1448 C CA . ASP A 1 178 ? -2.667 -3.318 -20.297 1.00 87.06 178 ASP A CA 1
ATOM 1449 C C . ASP A 1 178 ? -1.851 -4.578 -19.952 1.00 87.06 178 ASP A C 1
ATOM 1451 O O . ASP A 1 178 ? -2.429 -5.637 -19.700 1.00 87.06 178 ASP A O 1
ATOM 1455 N N . HIS A 1 179 ? -0.525 -4.463 -19.954 1.00 85.75 179 HIS A N 1
ATOM 1456 C CA . HIS A 1 179 ? 0.450 -5.516 -19.667 1.00 85.75 179 HIS A CA 1
ATOM 1457 C C . HIS A 1 179 ? 1.011 -5.4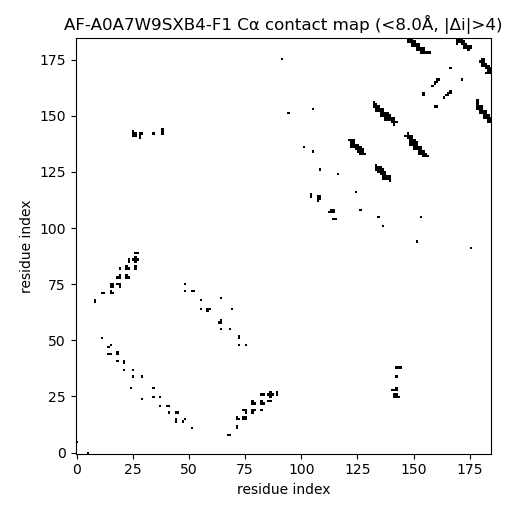30 -18.237 1.00 85.75 179 HIS A C 1
ATOM 1459 O O . HIS A 1 179 ? 1.915 -6.179 -17.877 1.00 85.75 179 HIS A O 1
ATOM 1465 N N . TRP A 1 180 ? 0.482 -4.517 -17.420 1.00 86.62 180 TRP A N 1
ATOM 1466 C CA . TRP A 1 180 ? 0.939 -4.229 -16.068 1.00 86.62 180 TRP A CA 1
ATOM 1467 C C . TRP A 1 180 ? 0.056 -4.883 -15.006 1.00 86.62 180 TRP A C 1
ATOM 1469 O O . TRP A 1 180 ? -1.175 -4.760 -15.003 1.00 86.62 180 TRP A O 1
ATOM 1479 N N . TYR A 1 181 ? 0.717 -5.530 -14.055 1.00 84.50 181 TYR A N 1
ATOM 1480 C CA . TYR A 1 181 ? 0.113 -6.271 -12.956 1.00 84.50 181 TYR A CA 1
ATOM 1481 C C . TYR A 1 181 ? 0.731 -5.828 -11.634 1.00 84.50 181 TYR A C 1
ATOM 1483 O O . TYR A 1 181 ? 1.930 -5.572 -11.558 1.00 84.50 181 TYR A O 1
ATOM 1491 N N . VAL A 1 182 ? -0.087 -5.756 -10.588 1.00 81.19 182 VAL A N 1
ATOM 1492 C CA . VAL A 1 182 ? 0.373 -5.570 -9.209 1.00 81.19 182 VAL A CA 1
ATOM 1493 C C . VAL A 1 182 ? 0.298 -6.922 -8.519 1.00 81.19 182 VAL A C 1
ATOM 1495 O O . VAL A 1 182 ? -0.775 -7.528 -8.476 1.00 81.19 182 VAL A O 1
ATOM 1498 N N . VAL A 1 183 ? 1.423 -7.399 -7.995 1.00 79.12 183 VAL A N 1
ATOM 1499 C CA . VAL A 1 183 ? 1.538 -8.710 -7.342 1.00 79.12 183 VAL A CA 1
ATOM 1500 C C . VAL A 1 183 ? 2.095 -8.570 -5.933 1.00 79.12 183 VAL A C 1
ATOM 1502 O O . VAL A 1 183 ? 2.829 -7.625 -5.649 1.00 79.12 183 VAL A O 1
ATOM 1505 N N . TRP A 1 184 ? 1.725 -9.489 -5.045 1.00 75.25 184 TRP A N 1
ATOM 1506 C CA . TRP A 1 184 ? 2.198 -9.509 -3.660 1.00 75.25 184 TRP A CA 1
ATOM 1507 C C . TRP A 1 184 ? 2.181 -10.929 -3.086 1.00 75.25 184 TRP A C 1
ATOM 1509 O O . TRP A 1 184 ? 1.384 -11.775 -3.504 1.00 75.25 184 TRP A O 1
ATOM 1519 N N . ASP A 1 185 ? 3.035 -11.157 -2.088 1.00 63.06 185 ASP A N 1
ATOM 1520 C CA . ASP A 1 185 ? 3.054 -12.369 -1.253 1.00 63.06 185 ASP A CA 1
ATOM 1521 C C . ASP A 1 185 ? 2.007 -12.311 -0.120 1.00 63.06 185 ASP A C 1
ATOM 1523 O O . ASP A 1 185 ? 1.729 -11.219 0.450 1.00 63.06 185 ASP A O 1
#

Mean predicted aligned error: 11.21 Å

pLDDT: mean 70.98, std 9.54, range [34.22, 87.38]

Secondary structure (DSSP, 8-state):
--HHHHHHHHHHHHHHHHHHHHHHHHHT---HHHHHHHHHHHHHHHHHHHHHHHHHHHHHTTT---HHHHHHHHHHHHHHHHHHHHHHHHHHHHHHHHHHHHHHHHHHHHTT-----TT-TT-EEE--TTSTTEEEEE-----SSS----EEEEES-THHHHHSTHHHH-SEEEEEETTEEEEE-

Radius of gyration: 22.08 Å; Cα contacts (8 Å, |Δi|>4): 206; chains: 1; bounding box: 47×32×66 Å